Protein AF-A0A3Q4G6K7-F1 (afdb_monomer_lite)

Sequence (187 aa):
FLPLPVTALKVLNCLLLFLQIISLLLLGFSLFSHGHLHQQEEAEHEIAVIHVMYVIAAVIILLTIFGAIGVWKEIRWALIVYAVGIILSSLLMLVLNIQGLERQDVKKHYLSLLPLVNATEFLDDIQTELECCGLESYRDWKFNIPNSCLCTDKSTNPCVSVKANMPTRLKTFFNKFSFTKPNFLPK

InterPro domains:
  IPR008952 Tetraspanin, EC2 domain superfamily [G3DSA:1.10.1450.10] (103-169)
  IPR008952 Tetraspanin, EC2 domain superfamily [SSF48652] (118-174)
  IPR018499 Tetraspanin/Peripherin [PF00335] (14-157)
  IPR018499 Tetraspanin/Peripherin [PTHR19282] (18-156)

Radius of gyration: 24.27 Å; chains: 1; bounding box: 57×38×62 Å

Foldseek 3Di:
DPPDPLVVLVVVLVVLVVVLVVLVVVLVVVVVVCVVVVVPDDDVPVVVVVVVVSVLSVQLSVLSVLVSCCSVVVPPVSVVSSVVVVVVSVVVVVVVVVVVVPVPVVLVVLVVCAQCCPVPPVVLVVCQVVVEDDSVAVCSPPPNRDPSLADDPPDPFDADEDDPDDDPDDPDPPPDDDPDDYRRYYD

Organism: Neolamprologus brichardi (NCBI:txid32507)

pLDDT: mean 72.62, std 18.54, range [26.22, 96.5]

Secondary structure (DSSP, 8-state):
-----HHHHHHHHHHHHHHHHHHHHHHHHHHHHHHHHGGG---HHHHHHHHHHHHHHHHHHHHHHHHHHHHHTT-HHHHHHHHHHHHHHHHHHHHHHHHHH-HHHHHHHHHHT-S-TT-HHHHHHHHHHHT--SSS-GGGGTT---GGGB--TT-SSPP----S---S-------S-------PBP-

Structure (mmCIF, N/CA/C/O backbone):
data_AF-A0A3Q4G6K7-F1
#
_entry.id   AF-A0A3Q4G6K7-F1
#
loop_
_atom_site.group_PDB
_atom_site.id
_atom_site.type_symbol
_atom_site.label_atom_id
_atom_site.label_alt_id
_atom_site.label_comp_id
_atom_site.label_asym_id
_atom_site.label_entity_id
_atom_site.label_seq_id
_atom_site.pdbx_PDB_ins_code
_atom_site.Cartn_x
_atom_site.Cartn_y
_atom_site.Cartn_z
_atom_site.occupancy
_atom_site.B_iso_or_equiv
_atom_site.auth_seq_id
_atom_site.auth_comp_id
_atom_site.auth_asym_id
_atom_site.auth_atom_id
_atom_site.pdbx_PDB_model_num
ATOM 1 N N . PHE A 1 1 ? -15.348 -11.049 28.844 1.00 46.78 1 PHE A N 1
ATOM 2 C CA . PHE A 1 1 ? -14.897 -9.827 28.153 1.00 46.78 1 PHE A CA 1
ATOM 3 C C . PHE A 1 1 ? -14.714 -8.746 29.203 1.00 46.78 1 PHE A C 1
ATOM 5 O O . PHE A 1 1 ? -15.701 -8.224 29.702 1.00 46.78 1 PHE A O 1
ATOM 12 N N . LEU A 1 2 ? -13.472 -8.520 29.634 1.00 47.53 2 LEU A N 1
ATOM 13 C CA . LEU A 1 2 ? -13.131 -7.480 30.606 1.00 47.53 2 LEU A CA 1
ATOM 14 C C . LEU A 1 2 ? -13.447 -6.113 29.965 1.00 47.53 2 LEU A C 1
ATOM 16 O O . LEU A 1 2 ? -13.065 -5.929 28.806 1.00 47.53 2 LEU A O 1
ATOM 20 N N . PRO A 1 3 ? -14.159 -5.185 30.628 1.00 62.31 3 PRO A N 1
ATOM 21 C CA . PRO A 1 3 ? -14.389 -3.863 30.059 1.00 62.31 3 PRO A CA 1
ATOM 22 C C . PRO A 1 3 ? -13.029 -3.184 29.880 1.00 62.31 3 PRO A C 1
ATOM 24 O O . PRO A 1 3 ? -12.321 -2.931 30.854 1.00 62.31 3 PRO A O 1
ATOM 27 N N . LEU A 1 4 ? -12.631 -2.943 28.627 1.00 63.16 4 LEU A N 1
ATOM 28 C CA . LEU A 1 4 ? -11.483 -2.092 28.336 1.00 63.16 4 LEU A CA 1
ATOM 29 C C . LEU A 1 4 ? -11.744 -0.731 28.993 1.00 63.16 4 LEU A C 1
ATOM 31 O O . LEU A 1 4 ? -12.857 -0.209 28.876 1.00 63.16 4 LEU A O 1
ATOM 35 N N . PRO A 1 5 ? -10.757 -0.148 29.691 1.00 79.44 5 PRO A N 1
ATOM 36 C CA . PRO A 1 5 ? -10.943 1.159 30.289 1.00 79.44 5 PRO A CA 1
ATOM 37 C C . PRO A 1 5 ? -11.279 2.155 29.175 1.00 79.44 5 PRO A C 1
ATOM 39 O O . PRO A 1 5 ? -10.680 2.127 28.101 1.00 79.44 5 PRO A O 1
ATOM 42 N N . VAL A 1 6 ? -12.236 3.049 29.428 1.00 76.88 6 VAL A N 1
ATOM 43 C CA . VAL A 1 6 ? -12.720 4.058 28.463 1.00 76.88 6 VAL A CA 1
ATOM 44 C C . VAL A 1 6 ? -11.564 4.869 27.846 1.00 76.88 6 VAL A C 1
ATOM 46 O O . VAL A 1 6 ? -11.641 5.329 26.708 1.00 76.88 6 VAL A O 1
ATOM 49 N N . THR A 1 7 ? -10.450 5.003 28.571 1.00 79.12 7 THR A N 1
ATOM 50 C CA . THR A 1 7 ? -9.194 5.592 28.092 1.00 79.12 7 THR A CA 1
ATOM 51 C C . THR A 1 7 ? -8.563 4.814 26.934 1.00 79.12 7 THR A C 1
ATOM 53 O O . THR A 1 7 ? -8.165 5.429 25.949 1.00 79.12 7 THR A O 1
ATOM 56 N N . ALA A 1 8 ? -8.526 3.481 26.990 1.00 84.00 8 ALA A N 1
ATOM 57 C CA . ALA A 1 8 ? -7.994 2.639 25.918 1.00 84.00 8 ALA A CA 1
ATOM 58 C C . ALA A 1 8 ? -8.845 2.728 24.642 1.00 84.00 8 ALA A C 1
ATOM 60 O O . ALA A 1 8 ? -8.296 2.782 23.544 1.00 84.00 8 ALA A O 1
ATOM 61 N N . LEU A 1 9 ? -10.174 2.822 24.778 1.00 83.81 9 LEU A N 1
ATOM 62 C CA . LEU A 1 9 ? -11.084 2.981 23.639 1.00 83.81 9 LEU A CA 1
ATOM 63 C C . LEU A 1 9 ? -10.856 4.318 22.910 1.00 83.81 9 LEU A C 1
ATOM 65 O O . LEU A 1 9 ? -10.808 4.363 21.681 1.00 83.81 9 LEU A O 1
ATOM 69 N N . LYS A 1 10 ? -10.641 5.403 23.668 1.00 83.94 10 LYS A N 1
ATOM 70 C CA . LYS A 1 10 ? -10.311 6.728 23.114 1.00 83.94 10 LYS A CA 1
ATOM 71 C C . LYS A 1 10 ? -8.964 6.739 22.393 1.00 83.94 10 LYS A C 1
ATOM 73 O O . LYS A 1 10 ? -8.869 7.303 21.306 1.00 83.94 10 LYS A O 1
ATOM 78 N N . VAL A 1 11 ? -7.944 6.106 22.977 1.00 89.50 11 VAL A N 1
ATOM 79 C CA . VAL A 1 11 ? -6.618 5.978 22.351 1.00 89.50 11 VAL A CA 1
ATOM 80 C C . VAL A 1 11 ? -6.718 5.181 21.051 1.00 89.50 11 VAL A C 1
ATOM 82 O O . VAL A 1 11 ? -6.208 5.628 20.028 1.00 89.50 11 VAL A O 1
ATOM 85 N N . LEU A 1 12 ? -7.440 4.056 21.059 1.00 88.50 12 LEU A N 1
ATOM 86 C CA . LEU A 1 12 ? -7.651 3.234 19.869 1.00 88.50 12 LEU A CA 1
ATOM 87 C C . LEU A 1 12 ? -8.347 4.016 18.747 1.00 88.50 12 LEU A C 1
ATOM 89 O O . LEU A 1 12 ? -7.885 3.988 17.611 1.00 88.50 12 LEU A O 1
ATOM 93 N N . ASN A 1 13 ? -9.417 4.755 19.057 1.00 90.12 13 ASN A N 1
ATOM 94 C CA . ASN A 1 13 ? -10.106 5.572 18.056 1.00 90.12 13 ASN A CA 1
ATOM 95 C C . ASN A 1 13 ? -9.195 6.665 17.475 1.00 90.12 13 ASN A C 1
ATOM 97 O O . ASN A 1 13 ? -9.192 6.890 16.270 1.00 90.12 13 ASN A O 1
ATOM 101 N N . CYS A 1 14 ? -8.395 7.320 18.322 1.00 91.50 14 CYS A N 1
ATOM 102 C CA . CYS A 1 14 ? -7.437 8.337 17.885 1.00 91.50 14 CYS A CA 1
ATOM 103 C C . CYS A 1 14 ? -6.409 7.755 16.900 1.00 91.50 14 CYS A C 1
ATOM 105 O O . CYS A 1 14 ? -6.162 8.339 15.845 1.00 91.50 14 CYS A O 1
ATOM 107 N N . LEU A 1 15 ? -5.880 6.563 17.198 1.00 91.38 15 LEU A N 1
ATOM 108 C CA . LEU A 1 15 ? -4.965 5.850 16.305 1.00 91.38 15 LEU A CA 1
ATOM 109 C C . LEU A 1 15 ? -5.634 5.478 14.974 1.00 91.38 15 LEU A C 1
ATOM 111 O O . LEU A 1 15 ? -5.040 5.696 13.922 1.00 91.38 15 LEU A O 1
ATOM 115 N N . LEU A 1 16 ? -6.871 4.973 14.997 1.00 91.31 16 LEU A N 1
ATOM 116 C CA . LEU A 1 16 ? -7.610 4.624 13.777 1.00 91.31 16 LEU A CA 1
ATOM 117 C C . LEU A 1 16 ? -7.861 5.846 12.884 1.00 91.31 16 LEU A C 1
ATOM 119 O O . LEU A 1 16 ? -7.679 5.764 11.672 1.00 91.31 16 LEU A O 1
ATOM 123 N N . LEU A 1 17 ? -8.222 6.990 13.471 1.00 93.12 17 LEU A N 1
ATOM 124 C CA . LEU A 1 17 ? -8.412 8.240 12.729 1.00 93.12 17 LEU A CA 1
ATOM 125 C C . LEU A 1 17 ? -7.100 8.754 12.126 1.00 93.12 17 LEU A C 1
ATOM 127 O O . LEU A 1 17 ? -7.081 9.186 10.976 1.00 93.12 17 LEU A O 1
ATOM 131 N N . PHE A 1 18 ? -5.996 8.675 12.869 1.00 93.88 18 PHE A N 1
ATOM 132 C CA . PHE A 1 18 ? -4.685 9.072 12.362 1.00 93.88 18 PHE A CA 1
ATOM 133 C C . PHE A 1 18 ? -4.237 8.198 11.181 1.00 93.88 18 PHE A C 1
ATOM 135 O O . PHE A 1 18 ? -3.842 8.718 10.136 1.00 93.88 18 PHE A O 1
ATOM 142 N N . LEU A 1 19 ? -4.377 6.874 11.305 1.00 92.38 19 LEU A N 1
ATOM 143 C CA . LEU A 1 19 ? -4.075 5.925 10.227 1.00 92.38 19 LEU A CA 1
ATOM 144 C C . LEU A 1 19 ? -4.957 6.153 8.992 1.00 92.38 19 LEU A C 1
ATOM 146 O O . LEU A 1 19 ? -4.478 6.033 7.863 1.00 92.38 19 LEU A O 1
ATOM 150 N N . GLN A 1 20 ? -6.221 6.528 9.198 1.00 93.25 20 GLN A N 1
ATOM 151 C CA . GLN A 1 20 ? -7.147 6.854 8.119 1.00 93.25 20 GLN A CA 1
ATOM 152 C C . GLN A 1 20 ? -6.705 8.088 7.328 1.00 93.25 20 GLN A C 1
ATOM 154 O O . GLN A 1 20 ? -6.718 8.069 6.098 1.00 93.25 20 GLN A O 1
ATOM 159 N N . ILE A 1 21 ? -6.301 9.153 8.026 1.00 94.88 21 ILE A N 1
ATOM 160 C CA . ILE A 1 21 ? -5.818 10.385 7.391 1.00 94.88 21 ILE A CA 1
ATOM 161 C C . ILE A 1 21 ? -4.566 10.086 6.564 1.00 94.88 21 ILE A C 1
ATOM 163 O O . ILE A 1 21 ? -4.492 10.489 5.406 1.00 94.88 21 ILE A O 1
ATOM 167 N N . ILE A 1 22 ? -3.619 9.324 7.122 1.00 94.94 22 ILE A N 1
ATOM 168 C CA . ILE A 1 22 ? -2.410 8.914 6.397 1.00 94.94 22 ILE A CA 1
ATOM 169 C C . ILE A 1 22 ? -2.769 8.095 5.153 1.00 94.94 22 ILE A C 1
ATOM 171 O O . ILE A 1 22 ? -2.260 8.391 4.076 1.00 94.94 22 ILE A O 1
ATOM 175 N N . SER A 1 23 ? -3.667 7.110 5.263 1.00 93.31 23 SER A N 1
ATOM 176 C CA . SER A 1 23 ? -4.081 6.300 4.106 1.00 93.31 23 SER A CA 1
ATOM 177 C C . SER A 1 23 ? -4.717 7.135 2.996 1.00 93.31 23 SER A C 1
ATOM 179 O O . SER A 1 23 ? -4.404 6.926 1.827 1.00 93.31 23 SER A O 1
ATOM 181 N N . LEU A 1 24 ? -5.570 8.106 3.337 1.00 95.12 24 LEU A N 1
ATOM 182 C CA . LEU A 1 24 ? -6.183 9.001 2.351 1.00 95.12 24 LEU A CA 1
ATOM 183 C C . LEU A 1 24 ? -5.147 9.896 1.662 1.00 95.12 24 LEU A C 1
ATOM 185 O O . LEU A 1 24 ? -5.212 10.072 0.446 1.00 95.12 24 LEU A O 1
ATOM 189 N N . LEU A 1 25 ? -4.177 10.423 2.415 1.00 95.75 25 LEU A N 1
ATOM 190 C CA . LEU A 1 25 ? -3.083 11.217 1.851 1.00 95.75 25 LEU A CA 1
ATOM 191 C C . LEU A 1 25 ? -2.205 10.383 0.912 1.00 95.75 25 LEU A C 1
ATOM 193 O O . LEU A 1 25 ? -1.887 10.841 -0.182 1.00 95.75 25 LEU A O 1
ATOM 197 N N . LEU A 1 26 ? -1.855 9.154 1.303 1.00 94.00 26 LEU A N 1
ATOM 198 C CA . LEU A 1 26 ? -1.057 8.246 0.475 1.00 94.00 26 LEU A CA 1
ATOM 199 C C . LEU A 1 26 ? -1.799 7.819 -0.795 1.00 94.00 26 LEU A C 1
ATOM 201 O O . LEU A 1 26 ? -1.200 7.802 -1.870 1.00 94.00 26 LEU A O 1
ATOM 205 N N . LEU A 1 27 ? -3.097 7.514 -0.699 1.00 93.94 27 LEU A N 1
ATOM 206 C CA . LEU A 1 27 ? -3.919 7.194 -1.867 1.00 93.94 27 LEU A CA 1
ATOM 207 C C . LEU A 1 27 ? -4.019 8.397 -2.814 1.00 93.94 27 LEU A C 1
ATOM 209 O O . LEU A 1 27 ? -3.840 8.238 -4.018 1.00 93.94 27 LEU A O 1
ATOM 213 N N . GLY A 1 28 ? -4.240 9.600 -2.276 1.00 92.88 28 GLY A N 1
ATOM 214 C CA . GLY A 1 28 ? -4.279 10.835 -3.059 1.00 92.88 28 GLY A CA 1
ATOM 215 C C . GLY A 1 28 ? -2.952 11.128 -3.761 1.00 92.88 28 GLY A C 1
ATOM 216 O O . GLY A 1 28 ? -2.947 11.410 -4.957 1.00 92.88 28 GLY A O 1
ATOM 217 N N . PHE A 1 29 ? -1.828 10.990 -3.052 1.00 92.38 29 PHE A N 1
ATOM 218 C CA . PHE A 1 29 ? -0.495 11.129 -3.642 1.00 92.38 29 PHE A CA 1
ATOM 219 C C . PHE A 1 29 ? -0.255 10.100 -4.752 1.00 92.38 29 PHE A C 1
ATOM 221 O O . PHE A 1 29 ? 0.234 10.464 -5.814 1.00 92.38 29 PHE A O 1
ATOM 228 N N . SER A 1 30 ? -0.658 8.844 -4.536 1.00 89.81 30 SER A N 1
ATOM 229 C CA . SER A 1 30 ? -0.502 7.762 -5.519 1.00 89.81 30 SER A CA 1
ATOM 230 C C . SER A 1 30 ? -1.350 7.972 -6.776 1.00 89.81 30 SER A C 1
ATOM 232 O O . SER A 1 30 ? -0.912 7.645 -7.873 1.00 89.81 30 SER A O 1
ATOM 234 N N . LEU A 1 31 ? -2.568 8.506 -6.636 1.00 89.50 31 LEU A N 1
ATOM 235 C CA . LEU A 1 31 ? -3.424 8.853 -7.775 1.00 89.50 31 LEU A CA 1
ATOM 236 C C . LEU A 1 31 ? -2.869 10.054 -8.544 1.00 89.50 31 LEU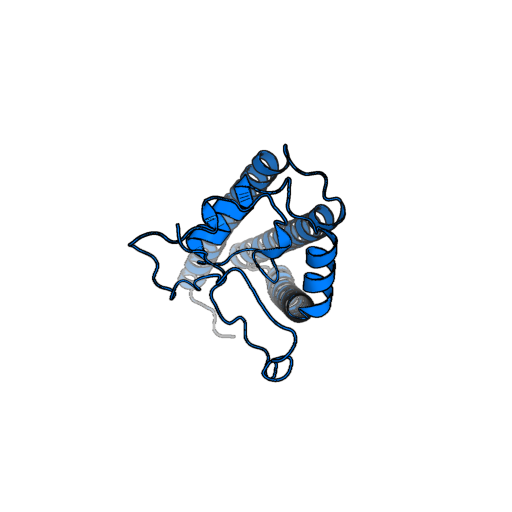 A C 1
ATOM 238 O O . LEU A 1 31 ? -2.887 10.063 -9.772 1.00 89.50 31 LEU A O 1
ATOM 242 N N . PHE A 1 32 ? -2.359 11.056 -7.824 1.00 88.75 32 PHE A N 1
ATOM 243 C CA . PHE A 1 32 ? -1.751 12.235 -8.431 1.00 88.75 32 PHE A CA 1
ATOM 244 C C . PHE A 1 32 ? -0.475 11.882 -9.202 1.00 88.75 32 PHE A C 1
ATOM 246 O O . PHE A 1 32 ? -0.320 12.296 -10.350 1.00 88.75 32 PHE A O 1
ATOM 253 N N . SER A 1 33 ? 0.417 11.088 -8.601 1.00 84.38 33 SER A N 1
ATOM 254 C CA . SER A 1 33 ? 1.651 10.649 -9.254 1.00 84.38 33 SER A CA 1
ATOM 255 C C . SER A 1 33 ? 1.359 9.789 -10.480 1.00 84.38 33 SER A C 1
ATOM 257 O O . SER A 1 33 ? 1.935 10.032 -11.538 1.00 84.38 33 SER A O 1
ATOM 259 N N . HIS A 1 34 ? 0.417 8.847 -10.377 1.00 81.62 34 HIS A N 1
ATOM 260 C CA . HIS A 1 34 ? 0.014 8.022 -11.511 1.00 81.62 34 HIS A CA 1
ATOM 261 C C . HIS A 1 34 ? -0.609 8.863 -12.634 1.00 81.62 34 HIS A C 1
ATOM 263 O O . HIS A 1 34 ? -0.227 8.701 -13.786 1.00 81.62 34 HIS A O 1
ATOM 269 N N . GLY A 1 35 ? -1.488 9.819 -12.313 1.00 80.62 35 GLY A N 1
ATOM 270 C CA . GLY A 1 35 ? -2.084 10.721 -13.305 1.00 80.62 35 GLY A CA 1
ATOM 271 C C . GLY A 1 35 ? -1.062 11.603 -14.031 1.00 80.62 35 GLY A C 1
ATOM 272 O O . GLY A 1 35 ? -1.209 11.840 -15.225 1.00 80.62 35 GLY A O 1
ATOM 273 N N . HIS A 1 36 ? -0.008 12.046 -13.341 1.00 78.19 36 HIS A N 1
ATOM 274 C CA . HIS A 1 36 ? 1.080 12.812 -13.957 1.00 78.19 36 HIS A CA 1
ATOM 275 C C . HIS A 1 36 ? 1.977 11.943 -14.858 1.00 78.19 36 HIS A C 1
ATOM 277 O O . HIS A 1 36 ? 2.461 12.416 -15.882 1.00 78.19 36 HIS A O 1
ATOM 283 N N . LEU A 1 37 ? 2.209 10.678 -14.489 1.00 69.12 37 LEU A N 1
ATOM 284 C CA . LEU A 1 37 ? 3.037 9.735 -15.255 1.00 69.12 37 LEU A CA 1
ATOM 285 C C . LEU A 1 37 ? 2.305 9.146 -16.473 1.00 69.12 37 LEU A C 1
ATOM 287 O O . LEU A 1 37 ? 2.928 8.881 -17.497 1.00 69.12 37 LEU A O 1
ATOM 291 N N . HIS A 1 38 ? 0.981 8.986 -16.398 1.00 64.88 38 HIS A N 1
ATOM 292 C CA . HIS A 1 38 ? 0.168 8.353 -17.445 1.00 64.88 38 HIS A CA 1
ATOM 293 C C . HIS A 1 38 ? 0.095 9.163 -18.755 1.00 64.88 38 HIS A C 1
ATOM 295 O O . HIS A 1 38 ? -0.400 8.676 -19.769 1.00 64.88 38 HIS A O 1
ATOM 301 N N . GLN A 1 39 ? 0.597 10.398 -18.790 1.00 58.19 39 GLN A N 1
ATOM 302 C CA . GLN A 1 39 ? 0.553 11.219 -20.002 1.00 58.19 39 GLN A CA 1
ATOM 303 C C . GLN A 1 39 ? 1.494 10.717 -21.125 1.00 58.19 39 GLN A C 1
ATOM 305 O O . GLN A 1 39 ? 1.481 11.296 -22.210 1.00 58.19 39 GLN A O 1
ATOM 310 N N . GLN A 1 40 ? 2.266 9.641 -20.896 1.00 54.97 40 GLN A N 1
ATOM 311 C CA . GLN A 1 40 ? 3.334 9.187 -21.796 1.00 54.97 40 GLN A CA 1
ATOM 312 C C . GLN A 1 40 ? 3.224 7.735 -22.326 1.00 54.97 40 GLN A C 1
ATOM 314 O O . GLN A 1 40 ? 3.949 7.409 -23.262 1.00 54.97 40 GLN A O 1
ATOM 319 N N . GLU A 1 41 ? 2.336 6.865 -21.816 1.00 53.25 41 GLU A N 1
ATOM 320 C CA . GLU A 1 41 ? 2.305 5.436 -22.211 1.00 53.25 41 GLU A CA 1
ATOM 321 C C . GLU A 1 41 ? 0.892 4.880 -22.491 1.00 53.25 41 GLU A C 1
ATOM 323 O O . GLU A 1 41 ? -0.007 4.940 -21.654 1.00 53.25 41 GLU A O 1
ATOM 328 N N . GLU A 1 42 ? 0.712 4.274 -23.672 1.00 50.44 42 GLU A N 1
ATOM 329 C CA . GLU A 1 42 ? -0.446 3.444 -24.038 1.00 50.44 42 GLU A CA 1
ATOM 330 C C . GLU A 1 42 ? -0.174 1.978 -23.644 1.00 50.44 42 GLU A C 1
ATOM 332 O O . GLU A 1 42 ? 0.325 1.187 -24.444 1.00 50.44 42 GLU A O 1
ATOM 337 N N . ALA A 1 43 ? -0.482 1.595 -22.402 1.00 54.03 43 ALA A N 1
ATOM 338 C CA . ALA A 1 43 ? -0.398 0.204 -21.942 1.00 54.03 43 ALA A CA 1
ATOM 339 C C . ALA A 1 43 ? -1.715 -0.239 -21.276 1.00 54.03 43 ALA A C 1
ATOM 341 O O . ALA A 1 43 ? -1.862 -0.213 -20.057 1.00 54.03 43 ALA A O 1
ATOM 342 N N . GLU A 1 44 ? -2.693 -0.672 -22.078 1.00 58.00 44 GLU A N 1
ATOM 343 C CA . GLU A 1 44 ? -4.070 -0.972 -21.631 1.00 58.00 44 GLU A CA 1
ATOM 344 C C . GLU A 1 44 ? -4.177 -2.044 -20.524 1.00 58.00 44 GLU A C 1
ATOM 346 O O . GLU A 1 44 ? -5.104 -2.007 -19.713 1.00 58.00 44 GLU A O 1
ATOM 351 N N . HIS A 1 45 ? -3.240 -2.998 -20.456 1.00 54.94 45 HIS A N 1
ATOM 352 C CA . HIS A 1 45 ? -3.307 -4.105 -19.492 1.00 54.94 45 HIS A CA 1
ATOM 353 C C . HIS A 1 45 ? -2.788 -3.736 -18.093 1.00 54.94 45 HIS A C 1
ATOM 355 O O . HIS A 1 45 ? -3.412 -4.090 -17.091 1.00 54.94 45 HIS A O 1
ATOM 361 N N . GLU A 1 46 ? -1.694 -2.977 -18.014 1.00 59.41 46 GLU A N 1
ATOM 362 C CA . GLU A 1 46 ? -1.108 -2.524 -16.742 1.00 59.41 46 GLU A CA 1
ATOM 363 C C . GLU A 1 46 ? -2.040 -1.537 -16.020 1.00 59.41 46 GLU A C 1
ATOM 365 O O . GLU A 1 46 ? -2.190 -1.564 -14.794 1.00 59.41 46 GLU A O 1
ATOM 370 N N . ILE A 1 47 ? -2.787 -0.743 -16.793 1.00 69.00 47 ILE A N 1
ATOM 371 C CA . ILE A 1 47 ? -3.808 0.175 -16.279 1.00 69.00 47 ILE A CA 1
ATOM 372 C C . ILE A 1 47 ? -4.893 -0.588 -15.504 1.00 69.00 47 ILE A C 1
ATOM 374 O O . ILE A 1 47 ? -5.334 -0.125 -14.449 1.00 69.00 47 ILE A O 1
ATOM 378 N N . ALA A 1 48 ? -5.304 -1.772 -15.971 1.00 74.00 48 ALA A N 1
ATOM 379 C CA . ALA A 1 48 ? -6.363 -2.550 -15.330 1.00 74.00 48 ALA A CA 1
ATOM 380 C C . ALA A 1 48 ? -5.950 -3.076 -13.944 1.00 74.00 48 ALA A C 1
ATOM 382 O O . ALA A 1 48 ? -6.733 -2.989 -12.995 1.00 74.00 48 ALA A O 1
ATOM 383 N N . VAL A 1 49 ? -4.718 -3.574 -13.799 1.00 77.44 49 VAL A N 1
ATOM 384 C CA . VAL A 1 49 ? -4.193 -4.077 -12.515 1.00 77.44 49 VAL A CA 1
ATOM 385 C C . VAL A 1 49 ? -4.114 -2.949 -11.486 1.00 77.44 49 VAL A C 1
ATOM 387 O O . VAL A 1 49 ? -4.569 -3.102 -10.348 1.00 77.44 49 VAL A O 1
ATOM 390 N N . ILE A 1 50 ? -3.606 -1.788 -11.902 1.00 81.94 50 ILE A N 1
ATOM 391 C CA . ILE A 1 50 ? -3.504 -0.599 -11.052 1.00 81.94 50 ILE A CA 1
ATOM 392 C C . ILE A 1 50 ? -4.898 -0.120 -10.615 1.00 81.94 50 ILE A C 1
ATOM 394 O O . ILE A 1 50 ? -5.116 0.154 -9.432 1.00 81.94 50 ILE A O 1
ATOM 398 N N . HIS A 1 51 ? -5.877 -0.107 -11.524 1.00 84.00 51 HIS A N 1
ATOM 399 C CA . HIS A 1 51 ? -7.264 0.233 -11.191 1.00 84.00 51 HIS A CA 1
ATOM 400 C C . HIS A 1 51 ? -7.871 -0.721 -10.155 1.00 84.00 51 HIS A C 1
ATOM 402 O O . HIS A 1 51 ? -8.495 -0.264 -9.194 1.00 84.00 51 HIS A O 1
ATOM 408 N N . VAL A 1 52 ? -7.664 -2.035 -10.300 1.00 86.06 52 VAL A N 1
ATOM 409 C CA . VAL A 1 52 ? -8.134 -3.027 -9.316 1.00 86.06 52 VAL A CA 1
ATOM 410 C C . VAL A 1 52 ? -7.515 -2.767 -7.941 1.00 86.06 52 VAL A C 1
ATOM 412 O O . VAL A 1 52 ? -8.222 -2.799 -6.931 1.00 86.06 52 VAL A O 1
ATOM 415 N N . MET A 1 53 ? -6.223 -2.436 -7.884 1.00 86.69 53 MET A N 1
ATOM 416 C CA . MET A 1 53 ? -5.541 -2.105 -6.632 1.00 86.69 53 MET A CA 1
ATOM 417 C C . MET A 1 53 ? -6.129 -0.854 -5.957 1.00 86.69 53 MET A C 1
ATOM 419 O O . MET A 1 53 ? -6.335 -0.865 -4.740 1.00 86.69 53 MET A O 1
ATOM 423 N N . TYR A 1 54 ? -6.473 0.192 -6.718 1.00 91.19 54 TYR A N 1
ATOM 424 C CA . TYR A 1 54 ? -7.140 1.379 -6.167 1.00 91.19 54 TYR A CA 1
ATOM 425 C C . TYR A 1 54 ? -8.525 1.070 -5.596 1.00 91.19 54 TYR A C 1
ATOM 427 O O . TYR A 1 54 ? -8.873 1.578 -4.527 1.00 91.19 54 TYR A O 1
ATOM 435 N N . VAL A 1 55 ? -9.302 0.205 -6.256 1.00 91.75 55 VAL A N 1
ATOM 436 C CA . VAL A 1 55 ? -10.609 -0.234 -5.743 1.00 91.75 55 VAL A CA 1
ATOM 437 C C . VAL A 1 55 ? -10.446 -0.968 -4.413 1.00 91.75 55 VAL A C 1
ATOM 439 O O . VAL A 1 55 ? -11.156 -0.665 -3.453 1.00 91.75 55 VAL A O 1
ATOM 442 N N . ILE A 1 56 ? -9.481 -1.886 -4.317 1.00 91.25 56 ILE A N 1
ATOM 443 C CA . ILE A 1 56 ? -9.196 -2.610 -3.070 1.00 91.25 56 ILE A CA 1
ATOM 444 C C . ILE A 1 56 ? -8.781 -1.633 -1.959 1.00 91.25 56 ILE A C 1
ATOM 446 O O . ILE A 1 56 ? -9.299 -1.719 -0.843 1.00 91.25 56 ILE A O 1
ATOM 450 N N . ALA A 1 57 ? -7.908 -0.667 -2.259 1.00 92.50 57 ALA A N 1
ATOM 451 C CA . ALA A 1 57 ? -7.488 0.352 -1.298 1.00 92.50 57 ALA A CA 1
ATOM 452 C C . ALA A 1 57 ? -8.677 1.188 -0.785 1.00 92.50 57 ALA A C 1
ATOM 454 O O . ALA A 1 57 ? -8.810 1.401 0.422 1.00 92.50 57 ALA A O 1
ATOM 455 N N . ALA A 1 58 ? -9.585 1.597 -1.677 1.00 93.81 58 ALA A N 1
ATOM 456 C CA . ALA A 1 58 ? -10.801 2.318 -1.309 1.00 93.81 58 ALA A CA 1
ATOM 457 C C . ALA A 1 58 ? -11.725 1.480 -0.405 1.00 93.81 58 ALA A C 1
ATOM 459 O O . ALA A 1 58 ? -12.256 1.992 0.581 1.00 93.81 58 ALA A O 1
ATOM 460 N N . VAL A 1 59 ? -11.879 0.180 -0.681 1.00 94.25 59 VAL A N 1
ATOM 461 C CA . VAL A 1 59 ? -12.669 -0.735 0.163 1.00 94.25 59 VAL A CA 1
ATOM 462 C C . VAL A 1 59 ? -12.069 -0.862 1.566 1.00 94.25 59 VAL A C 1
ATOM 464 O O . VAL A 1 59 ? -12.805 -0.795 2.551 1.00 94.25 59 VAL A O 1
ATOM 467 N N . ILE A 1 60 ? -10.744 -0.982 1.684 1.00 93.62 60 ILE A N 1
ATOM 468 C CA . ILE A 1 60 ? -10.060 -1.053 2.986 1.00 93.62 60 ILE A CA 1
ATOM 469 C C . ILE A 1 60 ? -10.283 0.238 3.789 1.00 93.62 60 ILE A C 1
ATOM 471 O O . ILE A 1 60 ? -10.610 0.166 4.972 1.00 93.62 60 ILE A O 1
ATOM 475 N N . ILE A 1 61 ? -10.201 1.402 3.138 1.00 93.81 61 ILE A N 1
ATOM 476 C CA . ILE A 1 61 ? -10.499 2.723 3.721 1.00 93.81 61 ILE A CA 1
ATOM 477 C C . ILE A 1 61 ? -11.954 2.816 4.214 1.00 93.81 61 ILE A C 1
ATOM 479 O O . ILE A 1 61 ? -12.223 3.453 5.232 1.00 93.81 61 ILE A O 1
ATOM 483 N N . LEU A 1 62 ? -12.916 2.199 3.523 1.00 94.44 62 LEU A N 1
ATOM 484 C CA . LEU A 1 62 ? -14.304 2.146 3.996 1.00 94.44 62 LEU A CA 1
ATOM 485 C C . LEU A 1 62 ? -14.448 1.240 5.225 1.00 94.44 62 LEU A C 1
ATOM 487 O O . LEU A 1 62 ? -15.139 1.595 6.182 1.00 94.44 62 LEU A O 1
ATOM 491 N N . LEU A 1 63 ?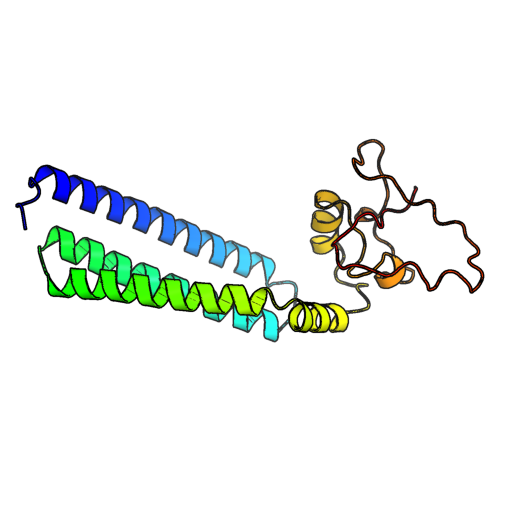 -13.771 0.090 5.236 1.00 94.69 63 LEU A N 1
ATOM 492 C CA . LEU A 1 63 ? -13.773 -0.824 6.379 1.00 94.69 63 LEU A CA 1
ATOM 493 C C . LEU A 1 63 ? -13.183 -0.164 7.630 1.00 94.69 63 LEU A C 1
ATOM 495 O O . LEU A 1 63 ? -13.767 -0.276 8.709 1.00 94.69 63 LEU A O 1
ATOM 499 N N . THR A 1 64 ? -12.080 0.573 7.511 1.00 92.56 64 THR A N 1
ATOM 500 C CA . THR A 1 64 ? -11.472 1.300 8.639 1.00 92.56 64 THR A CA 1
ATOM 501 C C . THR A 1 64 ? -12.382 2.404 9.184 1.00 92.56 64 THR A C 1
ATOM 503 O O . THR A 1 64 ? -12.417 2.601 10.401 1.00 92.56 64 THR A O 1
ATOM 506 N N . ILE A 1 65 ? -13.198 3.057 8.342 1.00 92.38 65 ILE A N 1
ATOM 507 C CA . ILE A 1 65 ? -14.255 3.982 8.796 1.00 92.38 65 ILE A CA 1
ATOM 508 C C . ILE A 1 65 ? -15.296 3.241 9.645 1.00 92.38 65 ILE A C 1
ATOM 510 O O . ILE A 1 65 ? -15.649 3.718 10.727 1.00 92.38 65 ILE A O 1
ATOM 514 N N . PHE A 1 66 ? -15.754 2.058 9.217 1.00 92.81 66 PHE A N 1
ATOM 515 C CA . PHE A 1 66 ? -16.637 1.223 10.043 1.00 92.81 66 PHE A CA 1
ATOM 516 C C . PHE A 1 66 ? -15.978 0.819 11.367 1.00 92.81 66 PHE A C 1
ATOM 518 O O . PHE A 1 66 ? -16.654 0.809 12.396 1.00 92.81 66 PHE A O 1
ATOM 525 N N . GLY A 1 67 ? -14.666 0.566 11.369 1.00 92.62 67 GLY A N 1
ATOM 526 C CA . GLY A 1 67 ? -13.879 0.339 12.582 1.00 92.62 67 GLY A CA 1
ATOM 527 C C . GLY A 1 67 ? -13.919 1.534 13.539 1.00 92.62 67 GLY A C 1
ATOM 528 O O . GLY A 1 67 ? -14.291 1.375 14.702 1.00 92.62 67 GLY A O 1
ATOM 529 N N . ALA A 1 68 ? -13.625 2.742 13.049 1.00 92.69 68 ALA A N 1
ATOM 530 C CA . ALA A 1 68 ? -13.657 3.969 13.851 1.00 92.69 68 ALA A CA 1
ATOM 531 C C . ALA A 1 68 ? -15.065 4.275 14.397 1.00 92.69 68 ALA A C 1
ATOM 533 O O . ALA A 1 68 ? -15.230 4.568 15.582 1.00 92.69 68 ALA A O 1
ATOM 534 N N . ILE A 1 69 ? -16.108 4.133 13.569 1.00 91.94 69 ILE A N 1
ATOM 535 C CA . ILE A 1 69 ? -17.507 4.301 14.001 1.00 91.94 69 ILE A CA 1
ATOM 536 C C . ILE A 1 69 ? -17.891 3.234 15.032 1.00 91.94 69 ILE A C 1
ATOM 538 O O . ILE A 1 69 ? -18.561 3.549 16.015 1.00 91.94 69 ILE A O 1
ATOM 542 N N . GLY A 1 70 ? -17.465 1.985 14.829 1.00 91.44 70 GLY A N 1
ATOM 543 C CA . GLY A 1 70 ? -17.716 0.872 15.741 1.00 91.44 70 GLY A CA 1
ATOM 544 C C . GLY A 1 70 ? -17.110 1.100 17.124 1.00 91.44 70 GLY A C 1
ATOM 545 O O . GLY A 1 70 ? -17.763 0.815 18.125 1.00 91.44 70 GLY A O 1
ATOM 546 N N . VAL A 1 71 ? -15.907 1.681 17.182 1.00 90.56 71 VAL A N 1
ATOM 547 C CA . VAL A 1 71 ? -15.245 2.088 18.430 1.00 90.56 71 VAL A CA 1
ATOM 548 C C . VAL A 1 71 ? -15.948 3.296 19.054 1.00 90.56 71 VAL A C 1
ATOM 550 O O . VAL A 1 71 ? -16.249 3.273 20.243 1.00 90.56 71 VAL A O 1
ATOM 553 N N . TRP A 1 72 ? -16.246 4.339 18.273 1.00 88.25 72 TRP A N 1
ATOM 554 C CA . TRP A 1 72 ? -16.813 5.587 18.797 1.00 88.25 72 TRP A CA 1
ATOM 555 C C . TRP A 1 72 ? -18.250 5.435 19.311 1.00 88.25 72 TRP A C 1
ATOM 557 O O . TRP A 1 72 ? -18.593 5.994 20.350 1.00 88.25 72 TRP A O 1
ATOM 567 N N . LYS A 1 73 ? -19.088 4.679 18.595 1.00 88.56 73 LYS A N 1
ATOM 568 C CA . LYS A 1 73 ? -20.494 4.442 18.957 1.00 88.56 73 LYS A CA 1
ATOM 569 C C . LYS A 1 73 ? -20.715 3.128 19.717 1.00 88.56 73 LYS A C 1
ATOM 571 O O . LYS A 1 73 ? -21.863 2.764 19.950 1.00 88.56 73 LYS A O 1
ATOM 576 N N . GLU A 1 74 ? -19.644 2.402 20.046 1.00 87.50 74 GLU A N 1
ATOM 577 C CA . GLU A 1 74 ? -19.681 1.073 20.685 1.00 87.50 74 GLU A CA 1
ATOM 578 C C . GLU A 1 74 ? -20.587 0.061 19.945 1.00 87.50 74 GLU A C 1
ATOM 580 O O . GLU A 1 74 ? -21.217 -0.828 20.528 1.00 87.50 74 GLU A O 1
ATOM 585 N N . ILE A 1 75 ? -20.650 0.180 18.614 1.00 90.12 75 ILE A N 1
ATOM 586 C CA . ILE A 1 75 ? -21.506 -0.639 17.758 1.00 90.12 75 ILE A CA 1
ATOM 587 C C . ILE A 1 75 ? -20.789 -1.949 17.426 1.00 90.12 75 ILE A C 1
ATOM 589 O O . ILE A 1 75 ? -19.920 -2.016 16.555 1.00 90.12 75 ILE A O 1
ATOM 593 N N . ARG A 1 76 ? -21.216 -3.032 18.083 1.00 88.75 76 ARG A N 1
ATOM 594 C CA . ARG A 1 76 ? -20.614 -4.368 17.928 1.00 88.75 76 ARG A CA 1
ATOM 595 C C . ARG A 1 76 ? -20.659 -4.897 16.496 1.00 88.75 76 ARG A C 1
ATOM 597 O O . ARG A 1 76 ? -19.672 -5.459 16.038 1.00 88.75 76 ARG A O 1
ATOM 604 N N . TRP A 1 77 ? -21.771 -4.717 15.780 1.00 93.00 77 TRP A N 1
ATOM 605 C CA . TRP A 1 77 ? -21.890 -5.237 14.412 1.00 93.00 77 TRP A CA 1
ATOM 606 C C . TRP A 1 77 ? -20.915 -4.545 13.448 1.00 93.00 77 TRP A C 1
ATOM 608 O O . TRP A 1 77 ? -20.328 -5.211 12.604 1.00 93.00 77 TRP A O 1
ATOM 618 N N . ALA A 1 78 ? -20.666 -3.244 13.627 1.00 91.81 78 ALA A N 1
ATOM 619 C CA . ALA A 1 78 ? -19.703 -2.493 12.825 1.00 91.81 78 ALA A CA 1
ATOM 620 C C . ALA A 1 78 ? -18.261 -2.965 13.083 1.00 91.81 78 ALA A C 1
ATOM 622 O O . ALA A 1 78 ? -17.491 -3.131 12.140 1.00 91.81 78 ALA A O 1
ATOM 623 N N . LEU A 1 79 ? -17.919 -3.273 14.341 1.00 90.00 79 LEU A N 1
ATOM 624 C CA . LEU A 1 79 ? -16.626 -3.873 14.694 1.00 90.00 79 LEU A CA 1
ATOM 625 C C . LEU A 1 79 ? -16.443 -5.273 14.091 1.00 90.00 79 LEU A C 1
ATOM 627 O O . LEU A 1 79 ? -15.346 -5.606 13.650 1.00 90.00 79 LEU A O 1
ATOM 631 N N . ILE A 1 80 ? -17.507 -6.082 14.043 1.00 92.94 80 ILE A N 1
ATOM 632 C CA . ILE A 1 80 ? -17.476 -7.408 13.406 1.00 92.94 80 ILE A CA 1
ATOM 633 C C . ILE A 1 80 ? -17.258 -7.268 11.896 1.00 92.94 80 ILE A C 1
ATOM 635 O O . ILE A 1 80 ? -16.396 -7.951 11.350 1.00 92.94 80 ILE A O 1
ATOM 639 N N . VAL A 1 81 ? -17.986 -6.363 11.231 1.00 94.81 81 VAL A N 1
ATOM 640 C CA . VAL A 1 81 ? -17.811 -6.084 9.794 1.00 94.81 81 VAL A CA 1
ATOM 641 C C . VAL A 1 81 ? -16.387 -5.619 9.498 1.00 94.81 81 VAL A C 1
ATOM 643 O O . VAL A 1 81 ? -15.771 -6.127 8.565 1.00 94.81 81 VAL A O 1
ATOM 646 N N . TYR A 1 82 ? -15.837 -4.719 10.317 1.00 93.94 82 TYR A N 1
ATOM 647 C CA . TYR A 1 82 ? -14.443 -4.292 10.206 1.00 93.94 82 TYR A CA 1
ATOM 648 C C . TYR A 1 82 ? -13.471 -5.472 10.337 1.00 93.94 82 TYR A C 1
ATOM 650 O O . TYR A 1 82 ? -12.643 -5.686 9.455 1.00 93.94 82 TYR A O 1
ATOM 658 N N . ALA A 1 83 ? -13.593 -6.272 11.400 1.00 94.25 83 ALA A N 1
ATOM 659 C CA . ALA A 1 83 ? -12.678 -7.380 11.658 1.00 94.25 83 ALA A CA 1
ATOM 660 C C . ALA A 1 83 ? -12.724 -8.441 10.547 1.00 94.25 83 ALA A C 1
ATOM 662 O O . ALA A 1 83 ? -11.686 -8.824 10.009 1.00 94.25 83 ALA A O 1
ATOM 663 N N . VAL A 1 84 ? -13.925 -8.888 10.168 1.00 96.50 84 VAL A N 1
ATOM 664 C CA . VAL A 1 84 ? -14.110 -9.887 9.106 1.00 96.50 84 VAL A CA 1
ATOM 665 C C . VAL A 1 84 ? -13.651 -9.332 7.758 1.00 96.50 84 VAL A C 1
ATOM 667 O O . VAL A 1 84 ? -12.937 -10.016 7.029 1.00 96.50 84 VAL A O 1
ATOM 670 N N . GLY A 1 85 ? -14.006 -8.085 7.442 1.00 94.94 85 GLY A N 1
ATOM 671 C CA . GLY A 1 85 ? -13.633 -7.439 6.187 1.00 94.94 85 GLY A CA 1
ATOM 672 C C . GLY A 1 85 ? -12.121 -7.301 6.016 1.00 94.94 85 GLY A C 1
ATOM 673 O O . GLY A 1 85 ? -11.607 -7.609 4.941 1.00 94.94 85 GLY A O 1
ATOM 674 N N . ILE A 1 86 ? -11.396 -6.900 7.067 1.00 93.75 86 ILE A N 1
ATOM 675 C CA . ILE A 1 86 ? -9.929 -6.806 7.022 1.00 93.75 86 ILE A CA 1
ATOM 676 C C . ILE A 1 86 ? -9.301 -8.187 6.838 1.00 93.75 86 ILE A C 1
ATOM 678 O O . ILE A 1 86 ? -8.443 -8.332 5.975 1.00 93.75 86 ILE A O 1
ATOM 682 N N . ILE A 1 87 ? -9.763 -9.215 7.560 1.00 96.00 87 ILE A N 1
ATOM 683 C CA . ILE A 1 87 ? -9.244 -10.585 7.402 1.00 96.00 87 ILE A CA 1
ATOM 684 C C . ILE A 1 87 ? -9.437 -11.079 5.963 1.00 96.00 87 ILE A C 1
ATOM 686 O O . ILE A 1 87 ? -8.490 -11.566 5.348 1.00 96.00 87 ILE A O 1
ATOM 690 N N . LEU A 1 88 ? -10.641 -10.921 5.404 1.00 95.38 88 LEU A N 1
ATOM 691 C CA . LEU A 1 88 ? -10.933 -11.325 4.027 1.00 95.38 88 LEU A CA 1
ATOM 692 C C . LEU A 1 88 ? -10.088 -10.546 3.011 1.00 95.38 88 LEU A C 1
ATOM 694 O O . LEU A 1 88 ? -9.534 -11.144 2.092 1.00 95.38 88 LEU A O 1
ATOM 698 N N . SER A 1 89 ? -9.938 -9.234 3.205 1.00 92.75 89 SER A N 1
ATOM 699 C CA . SER A 1 89 ? -9.118 -8.386 2.331 1.00 92.75 89 SER A CA 1
ATOM 700 C C . SER A 1 89 ? -7.640 -8.775 2.391 1.00 92.75 89 SER A C 1
ATOM 702 O O . SER A 1 89 ? -6.982 -8.857 1.357 1.00 92.75 89 SER A O 1
ATOM 704 N N . SER A 1 90 ? -7.114 -9.081 3.581 1.00 92.25 90 SER A N 1
ATOM 705 C CA . SER A 1 90 ? -5.739 -9.556 3.751 1.00 92.25 90 SER A CA 1
ATOM 706 C C . SER A 1 90 ? -5.506 -10.909 3.079 1.00 92.25 90 SER A C 1
ATOM 708 O O . SER A 1 90 ? -4.473 -11.092 2.441 1.00 92.25 90 SER A O 1
ATOM 710 N N . LEU A 1 91 ? -6.462 -11.839 3.172 1.00 93.88 91 LEU A N 1
ATOM 711 C CA . LEU A 1 91 ? -6.381 -13.129 2.480 1.00 93.88 91 LEU A CA 1
ATOM 712 C C . LEU A 1 91 ? -6.402 -12.958 0.958 1.00 93.88 91 LEU A C 1
ATOM 714 O O . LEU A 1 91 ? -5.592 -13.571 0.268 1.00 93.88 91 LEU A O 1
ATOM 718 N N . LEU A 1 92 ? -7.279 -12.093 0.439 1.00 91.38 92 LEU A N 1
ATOM 719 C CA . LEU A 1 92 ? -7.331 -11.783 -0.990 1.00 91.38 92 LEU A CA 1
ATOM 720 C C . LEU A 1 92 ? -6.004 -11.188 -1.474 1.00 91.38 92 LEU A C 1
ATOM 722 O O . LEU A 1 92 ? -5.432 -11.672 -2.447 1.00 91.38 92 LEU A O 1
ATOM 726 N N . MET A 1 93 ? -5.481 -10.187 -0.762 1.00 88.88 93 MET A N 1
ATOM 727 C CA . MET A 1 93 ? -4.194 -9.572 -1.088 1.00 88.88 93 MET A CA 1
ATOM 728 C C . MET A 1 93 ? -3.055 -10.589 -1.052 1.00 88.88 93 MET A C 1
ATOM 730 O O . MET A 1 93 ? -2.200 -10.568 -1.932 1.00 88.88 93 MET A O 1
ATOM 734 N N . LEU A 1 94 ? -3.044 -11.502 -0.080 1.00 89.75 94 LEU A N 1
ATOM 735 C CA . LEU A 1 94 ? -2.037 -12.556 -0.005 1.00 89.75 94 LEU A CA 1
ATOM 736 C C . LEU A 1 94 ? -2.074 -13.459 -1.246 1.00 89.75 94 LEU A C 1
ATOM 738 O O . LEU A 1 94 ? -1.027 -13.726 -1.831 1.00 89.75 94 LEU A O 1
ATOM 742 N N . VAL A 1 95 ? -3.263 -13.884 -1.682 1.00 89.00 95 VAL A N 1
ATOM 743 C CA . VAL A 1 95 ? -3.425 -14.704 -2.894 1.00 89.00 95 VAL A CA 1
ATOM 744 C C . VAL A 1 95 ? -2.951 -13.951 -4.137 1.00 89.00 95 VAL A C 1
ATOM 746 O O . VAL A 1 95 ? -2.186 -14.511 -4.919 1.00 89.00 95 VAL A O 1
ATOM 749 N N . LEU A 1 96 ? -3.338 -12.681 -4.292 1.00 84.94 96 LEU A N 1
ATOM 750 C CA . LEU A 1 96 ? -2.906 -11.844 -5.418 1.00 84.94 96 LEU A CA 1
ATOM 751 C C . LEU A 1 96 ? -1.384 -11.658 -5.444 1.00 84.94 96 LEU A C 1
ATOM 753 O O . LEU A 1 96 ? -0.776 -11.751 -6.504 1.00 84.94 96 LEU A O 1
ATOM 757 N N . ASN A 1 97 ? -0.751 -11.454 -4.286 1.00 83.38 97 ASN A N 1
ATOM 758 C CA . ASN A 1 97 ? 0.706 -11.335 -4.197 1.00 83.38 97 ASN A CA 1
ATOM 759 C C . ASN A 1 97 ? 1.415 -12.646 -4.565 1.00 83.38 97 ASN A C 1
ATOM 761 O O . ASN A 1 97 ? 2.444 -12.618 -5.235 1.00 83.38 97 ASN A O 1
ATOM 765 N N . ILE A 1 98 ? 0.871 -13.796 -4.155 1.00 84.31 98 ILE A N 1
ATOM 766 C CA . ILE A 1 98 ? 1.425 -15.107 -4.521 1.00 84.31 98 ILE A CA 1
ATOM 767 C C . ILE A 1 98 ? 1.292 -15.347 -6.030 1.00 84.31 98 ILE A C 1
ATOM 769 O O . ILE A 1 98 ? 2.254 -15.787 -6.653 1.00 84.31 98 ILE A O 1
ATOM 773 N N . GLN A 1 99 ? 0.141 -15.019 -6.624 1.00 77.25 99 GLN A N 1
ATOM 774 C CA . GLN A 1 99 ? -0.064 -15.114 -8.075 1.00 77.25 99 GLN A CA 1
ATOM 775 C C . GLN A 1 99 ? 0.853 -14.153 -8.840 1.00 77.25 99 GLN A C 1
ATOM 777 O O . GLN A 1 99 ? 1.476 -14.551 -9.817 1.00 77.25 99 GLN A O 1
ATOM 782 N N . GLY A 1 100 ? 1.026 -12.920 -8.357 1.00 67.62 100 GLY A N 1
ATOM 783 C CA . GLY A 1 100 ? 1.983 -11.970 -8.930 1.00 67.62 100 GLY A CA 1
ATOM 784 C C . GLY A 1 100 ? 3.440 -12.438 -8.829 1.00 67.62 100 GLY A C 1
ATOM 785 O O . GLY A 1 100 ? 4.274 -12.069 -9.655 1.00 67.62 100 GLY A O 1
ATOM 786 N N . LEU A 1 101 ? 3.761 -13.291 -7.849 1.00 64.94 101 LEU A N 1
ATOM 787 C CA . LEU A 1 101 ? 5.088 -13.887 -7.704 1.00 64.94 101 LEU A CA 1
ATOM 788 C C . LEU A 1 101 ? 5.343 -15.034 -8.695 1.00 64.94 101 LEU A C 1
ATOM 790 O O . LEU A 1 101 ? 6.511 -15.392 -8.892 1.00 64.94 101 LEU A O 1
ATOM 794 N N . GLU A 1 102 ? 4.318 -15.589 -9.359 1.00 60.47 102 GLU A N 1
ATOM 795 C CA . GLU A 1 102 ? 4.516 -16.471 -10.513 1.00 60.47 102 GLU A CA 1
ATOM 796 C C . GLU A 1 102 ? 5.107 -15.665 -11.675 1.00 60.47 102 GLU A C 1
ATOM 798 O O . GLU A 1 102 ? 4.454 -15.225 -12.618 1.00 60.47 102 GLU A O 1
ATOM 803 N N . ARG A 1 103 ? 6.432 -15.505 -11.606 1.00 55.75 103 ARG A N 1
ATOM 804 C CA . ARG A 1 103 ? 7.265 -14.738 -12.532 1.00 55.75 103 ARG A CA 1
ATOM 805 C C . ARG A 1 103 ? 7.081 -15.132 -13.990 1.00 55.75 103 ARG A C 1
ATOM 807 O O . ARG A 1 103 ? 7.548 -14.394 -14.842 1.00 55.75 103 ARG A O 1
ATOM 814 N N . GLN A 1 104 ? 6.487 -16.283 -14.304 1.00 54.91 104 GLN A N 1
ATOM 815 C CA . GLN A 1 104 ? 6.357 -16.727 -15.688 1.00 54.91 104 GLN A CA 1
ATOM 816 C C . GLN A 1 104 ? 5.446 -15.819 -16.510 1.00 54.91 104 GLN A C 1
ATOM 818 O O . GLN A 1 104 ? 5.815 -15.502 -17.638 1.00 54.91 104 GLN A O 1
ATOM 823 N N . ASP A 1 105 ? 4.313 -15.376 -15.972 1.00 57.72 105 ASP A N 1
ATOM 824 C CA . ASP A 1 105 ? 3.367 -14.577 -16.757 1.00 57.72 105 ASP A CA 1
ATOM 825 C C . ASP A 1 105 ? 3.782 -13.110 -16.814 1.00 57.72 105 ASP A C 1
ATOM 827 O O . ASP A 1 105 ? 3.795 -12.521 -17.893 1.00 57.72 105 ASP A O 1
ATOM 831 N N . VAL A 1 106 ? 4.305 -12.584 -15.705 1.00 58.44 106 VAL A N 1
ATOM 832 C CA . VAL A 1 106 ? 4.951 -11.266 -15.658 1.00 58.44 106 VAL A CA 1
ATOM 833 C C . VAL A 1 106 ? 6.142 -11.213 -16.624 1.00 58.44 106 VAL A C 1
ATOM 835 O O . VAL A 1 106 ? 6.244 -10.312 -17.450 1.00 58.44 106 VAL A O 1
ATOM 838 N N . LYS A 1 107 ? 7.017 -12.228 -16.615 1.00 61.69 107 LYS A N 1
ATOM 839 C CA . LYS A 1 107 ? 8.163 -12.301 -17.534 1.00 61.69 107 LYS A CA 1
ATOM 840 C C . LYS A 1 107 ? 7.723 -12.360 -18.995 1.00 61.69 107 LYS A C 1
ATOM 842 O O . LYS A 1 107 ? 8.329 -11.686 -19.818 1.00 61.69 107 LYS A O 1
ATOM 847 N N . LYS A 1 108 ? 6.698 -13.147 -19.339 1.00 63.31 108 LYS A N 1
ATOM 848 C CA . LYS A 1 108 ? 6.162 -13.191 -20.714 1.00 63.31 108 LYS A CA 1
ATOM 849 C C . LYS A 1 108 ? 5.593 -11.838 -21.135 1.00 63.31 108 LYS A C 1
ATOM 851 O O . LYS A 1 108 ? 5.816 -11.437 -22.273 1.00 63.31 108 LYS A O 1
ATOM 856 N N . HIS A 1 109 ? 4.903 -11.148 -20.227 1.00 64.56 109 HIS A N 1
ATOM 857 C CA . HIS A 1 109 ? 4.371 -9.814 -20.479 1.00 64.56 109 HIS A CA 1
ATOM 858 C C . HIS A 1 109 ? 5.499 -8.823 -20.789 1.00 64.56 109 HIS A C 1
ATOM 860 O O . HIS A 1 109 ? 5.510 -8.229 -21.863 1.00 64.56 109 HIS A O 1
ATOM 866 N N . TYR A 1 110 ? 6.529 -8.753 -19.944 1.00 61.12 110 TYR A N 1
ATOM 867 C CA . TYR A 1 110 ? 7.674 -7.878 -20.208 1.00 61.12 110 TYR A CA 1
ATOM 868 C C . TYR A 1 110 ? 8.472 -8.281 -21.452 1.00 61.12 110 TYR A C 1
ATOM 870 O O . TYR A 1 110 ? 8.919 -7.420 -22.203 1.00 61.12 110 TYR A O 1
ATOM 878 N N . LEU A 1 111 ? 8.608 -9.581 -21.730 1.00 66.25 111 LEU A N 1
ATOM 879 C CA . LEU A 1 111 ? 9.245 -10.053 -22.960 1.00 66.25 111 LEU A CA 1
ATOM 880 C C . LEU A 1 111 ? 8.482 -9.628 -24.228 1.00 66.25 111 LEU A C 1
ATOM 882 O O . LEU A 1 111 ? 9.097 -9.479 -25.282 1.00 66.25 111 LEU A O 1
ATOM 886 N N . SER A 1 112 ? 7.165 -9.414 -24.143 1.00 67.12 112 SER A N 1
ATOM 887 C CA . SER A 1 112 ? 6.366 -8.923 -25.274 1.00 67.12 112 SER A CA 1
ATOM 888 C C . SER A 1 112 ? 6.623 -7.450 -25.617 1.00 67.12 112 SER A C 1
ATOM 890 O O . SER A 1 112 ? 6.344 -7.039 -26.740 1.00 67.12 112 SER A O 1
ATOM 892 N N . LEU A 1 113 ? 7.218 -6.686 -24.693 1.00 63.91 113 LEU A N 1
ATOM 893 C CA . LEU A 1 113 ? 7.593 -5.279 -24.880 1.00 63.91 113 LEU A CA 1
ATOM 894 C C . LEU A 1 113 ? 8.953 -5.110 -25.581 1.00 63.91 113 LEU A C 1
ATOM 896 O O . LEU A 1 113 ? 9.393 -3.985 -25.822 1.00 63.91 113 LEU A O 1
ATOM 900 N N . LEU A 1 114 ? 9.648 -6.203 -25.922 1.00 66.81 114 LEU A N 1
ATOM 901 C CA . LEU A 1 114 ? 10.870 -6.105 -26.716 1.00 66.81 114 LEU A CA 1
ATOM 902 C C . LEU A 1 114 ? 10.559 -5.713 -28.173 1.00 66.81 114 LEU A C 1
ATOM 904 O O . LEU A 1 114 ? 9.658 -6.283 -28.790 1.00 66.81 114 LEU A O 1
ATOM 908 N N . PRO A 1 115 ? 11.389 -4.857 -28.800 1.00 63.22 115 PRO A N 1
ATOM 909 C CA . PRO A 1 115 ? 12.617 -4.254 -28.271 1.00 63.22 115 PRO A CA 1
ATOM 910 C C . PRO A 1 115 ? 12.372 -2.929 -27.522 1.00 63.22 115 PRO A C 1
ATOM 912 O O . PRO A 1 115 ? 11.562 -2.115 -27.951 1.00 63.22 115 PRO A O 1
ATOM 915 N N . LEU A 1 116 ? 13.165 -2.660 -26.479 1.00 62.66 116 LEU A N 1
ATOM 916 C CA . LEU A 1 116 ? 12.992 -1.552 -25.512 1.00 62.66 116 LEU A CA 1
ATOM 917 C C . LEU A 1 116 ? 13.241 -0.125 -26.058 1.00 62.66 116 LEU A C 1
ATOM 919 O O . LEU A 1 116 ? 13.360 0.822 -25.291 1.00 62.66 116 LEU A O 1
ATOM 923 N N . VAL A 1 117 ? 13.313 0.062 -27.377 1.00 60.44 117 VAL A N 1
ATOM 924 C CA . VAL A 1 117 ? 13.907 1.238 -28.049 1.00 60.44 117 VAL A CA 1
ATOM 925 C C . VAL A 1 117 ? 13.269 2.584 -27.657 1.00 60.44 117 VAL A C 1
ATOM 927 O O . VAL A 1 117 ? 13.952 3.600 -27.740 1.00 60.44 117 VAL A O 1
ATOM 930 N N . ASN A 1 118 ? 12.015 2.593 -27.190 1.00 60.44 118 ASN A N 1
ATOM 931 C CA . ASN A 1 118 ? 11.264 3.809 -26.847 1.00 60.44 118 ASN A CA 1
ATOM 932 C C . ASN A 1 118 ? 11.052 4.033 -25.333 1.00 60.44 118 ASN A C 1
ATOM 934 O O . ASN A 1 118 ? 10.467 5.044 -24.965 1.00 60.44 118 ASN A O 1
ATOM 938 N N . ALA A 1 119 ? 11.500 3.125 -24.459 1.00 61.75 119 ALA A N 1
ATOM 939 C CA . ALA A 1 119 ? 11.201 3.153 -23.018 1.00 61.75 119 ALA A CA 1
ATOM 940 C C . ALA A 1 119 ? 12.363 3.707 -22.162 1.00 61.75 119 ALA A C 1
ATOM 942 O O . ALA A 1 119 ? 12.555 3.301 -21.018 1.00 61.75 119 ALA A O 1
ATOM 943 N N . THR A 1 120 ? 13.198 4.581 -22.731 1.00 62.06 120 THR A N 1
ATOM 944 C CA . THR A 1 120 ? 14.529 4.903 -22.190 1.00 62.06 120 THR A CA 1
ATOM 945 C C . THR A 1 120 ? 14.503 5.658 -20.862 1.00 62.06 120 THR A C 1
ATOM 947 O O . THR A 1 120 ? 15.232 5.278 -19.961 1.00 62.06 120 THR A O 1
ATOM 950 N N . GLU A 1 121 ? 13.660 6.680 -20.685 1.00 67.06 121 GLU A N 1
ATOM 951 C CA . GLU A 1 121 ? 13.781 7.570 -19.512 1.00 67.06 121 GLU A CA 1
ATOM 952 C C . GLU A 1 121 ? 13.441 6.884 -18.180 1.00 67.06 121 GLU A C 1
ATOM 954 O O . GLU A 1 121 ? 14.212 6.969 -17.230 1.00 67.06 121 GLU A O 1
ATOM 959 N N . PHE A 1 122 ? 12.323 6.156 -18.106 1.00 66.44 122 PHE A N 1
ATOM 960 C CA . PHE A 1 122 ? 11.934 5.451 -16.879 1.00 66.44 122 PHE A CA 1
ATOM 961 C C . PHE A 1 122 ? 12.851 4.259 -16.576 1.00 66.44 122 PHE A C 1
ATOM 963 O O . PHE A 1 122 ? 13.171 3.976 -15.419 1.00 66.44 122 PHE A O 1
ATOM 970 N N . LEU A 1 123 ? 13.287 3.550 -17.621 1.00 69.88 123 LEU A N 1
ATOM 971 C CA . LEU A 1 123 ? 14.188 2.417 -17.455 1.00 69.88 123 LEU A CA 1
ATOM 972 C C . LEU A 1 123 ? 15.596 2.860 -17.058 1.00 69.88 123 LEU A C 1
ATOM 974 O O . LEU A 1 123 ? 16.257 2.098 -16.361 1.00 69.88 123 LEU A O 1
ATOM 978 N N . ASP A 1 124 ? 16.032 4.065 -17.427 1.00 74.50 124 ASP A N 1
ATOM 979 C CA . ASP A 1 124 ? 17.367 4.568 -17.107 1.00 74.50 124 ASP A CA 1
ATOM 980 C C . ASP A 1 124 ? 17.594 4.732 -15.600 1.00 74.50 124 ASP A C 1
ATOM 982 O O . ASP A 1 124 ? 18.638 4.314 -15.084 1.00 74.50 124 ASP A O 1
ATOM 986 N N . ASP A 1 125 ? 16.610 5.270 -14.878 1.00 70.56 125 ASP A N 1
ATOM 987 C CA . ASP A 1 125 ? 16.682 5.427 -13.422 1.00 70.56 125 ASP A CA 1
ATOM 988 C C . ASP A 1 125 ? 16.718 4.065 -12.720 1.00 70.56 125 ASP A C 1
ATOM 990 O O . ASP A 1 125 ? 17.586 3.808 -11.883 1.00 70.56 125 ASP A O 1
ATOM 994 N N . ILE A 1 126 ? 15.838 3.146 -13.130 1.00 71.44 126 ILE A N 1
ATOM 995 C CA . ILE A 1 126 ? 15.775 1.784 -12.580 1.00 71.44 126 ILE A CA 1
ATOM 996 C C . ILE A 1 126 ? 17.073 1.021 -12.859 1.00 71.44 126 ILE A C 1
ATOM 998 O O . ILE A 1 126 ? 17.591 0.330 -11.981 1.00 71.44 126 ILE A O 1
ATOM 1002 N N . GLN A 1 127 ? 17.604 1.129 -14.077 1.00 72.00 127 GLN A N 1
ATOM 1003 C CA . GLN A 1 127 ? 18.839 0.465 -14.493 1.00 72.00 127 GLN A CA 1
ATOM 1004 C C . GLN A 1 127 ? 20.046 1.000 -13.727 1.00 72.00 127 GLN A C 1
ATOM 1006 O O . GLN A 1 127 ? 20.895 0.212 -13.305 1.00 72.00 127 GLN A O 1
ATOM 1011 N N . THR A 1 128 ? 20.080 2.306 -13.466 1.00 73.31 128 THR A N 1
ATOM 1012 C CA . THR A 1 128 ? 21.121 2.945 -12.656 1.00 73.31 128 THR A CA 1
ATOM 1013 C C . THR A 1 128 ? 21.024 2.539 -11.184 1.00 73.31 128 THR A C 1
ATOM 1015 O O . THR A 1 128 ? 22.036 2.180 -10.586 1.00 73.31 128 THR A O 1
ATOM 1018 N N . GLU A 1 129 ? 19.824 2.545 -10.597 1.00 70.69 129 GLU A N 1
ATOM 1019 C CA . GLU A 1 129 ? 19.605 2.220 -9.180 1.00 70.69 129 GLU A CA 1
ATOM 1020 C C . GLU A 1 129 ? 19.836 0.732 -8.876 1.00 70.69 129 GLU A C 1
ATOM 1022 O O . GLU A 1 129 ? 20.463 0.379 -7.874 1.00 70.69 129 GLU A O 1
ATOM 1027 N N . LEU A 1 130 ? 19.359 -0.155 -9.753 1.00 68.94 130 LEU A N 1
ATOM 1028 C CA . LEU A 1 130 ? 19.501 -1.605 -9.597 1.00 68.94 130 LEU A CA 1
ATOM 1029 C C . LEU A 1 130 ? 20.795 -2.156 -10.211 1.00 68.94 130 LEU A C 1
ATOM 1031 O O . LEU A 1 130 ? 21.068 -3.355 -10.079 1.00 68.94 130 LEU A O 1
ATOM 1035 N N . GLU A 1 131 ? 21.584 -1.304 -10.873 1.00 68.31 131 GLU A N 1
ATOM 1036 C CA . GLU A 1 131 ? 22.800 -1.661 -11.610 1.00 68.31 131 GLU A CA 1
ATOM 1037 C C . GLU A 1 131 ? 22.561 -2.861 -12.564 1.00 68.31 131 GLU A C 1
ATOM 1039 O O . GLU A 1 131 ? 23.321 -3.843 -12.595 1.00 68.31 131 GLU A O 1
ATOM 1044 N N . CYS A 1 132 ? 21.461 -2.805 -13.328 1.00 72.00 132 CYS A N 1
ATOM 1045 C CA . CYS A 1 132 ? 21.054 -3.797 -14.328 1.00 72.00 132 CYS A CA 1
ATOM 1046 C C . CYS A 1 132 ? 20.903 -3.187 -15.737 1.00 72.00 132 CYS A C 1
ATOM 1048 O O . CYS A 1 132 ? 20.782 -1.984 -15.892 1.00 72.00 132 CYS A O 1
ATOM 1050 N N . CYS A 1 133 ? 20.921 -4.008 -16.792 1.00 74.12 133 CYS A N 1
ATOM 1051 C CA . CYS A 1 133 ? 20.730 -3.522 -18.165 1.00 74.12 133 CYS A CA 1
ATOM 1052 C C . CYS A 1 133 ? 19.910 -4.516 -18.992 1.00 74.12 133 CYS A C 1
ATOM 1054 O O . CYS A 1 133 ? 20.281 -5.693 -19.101 1.00 74.12 133 CYS A O 1
ATOM 1056 N N . GLY A 1 134 ? 18.816 -4.019 -19.574 1.00 72.38 134 GLY A N 1
ATOM 1057 C CA . GLY A 1 134 ? 17.799 -4.812 -20.267 1.00 72.38 134 GLY A CA 1
ATOM 1058 C C . GLY A 1 134 ? 16.908 -5.625 -19.321 1.00 72.38 134 GLY A C 1
ATOM 1059 O O . GLY A 1 134 ? 17.051 -5.563 -18.100 1.00 72.38 134 GLY A O 1
ATOM 1060 N N . LEU A 1 135 ? 15.984 -6.391 -19.899 1.00 69.94 135 LEU A N 1
ATOM 1061 C CA . LEU A 1 135 ? 15.090 -7.302 -19.177 1.00 69.94 135 LEU A CA 1
ATOM 1062 C C . LEU A 1 135 ? 15.782 -8.638 -18.889 1.00 69.94 135 LEU A C 1
ATOM 1064 O O . LEU A 1 135 ? 15.755 -9.141 -17.767 1.00 69.94 135 LEU A O 1
ATOM 1068 N N . GLU A 1 136 ? 16.421 -9.205 -19.911 1.00 69.88 136 GLU A N 1
ATOM 1069 C CA . GLU A 1 136 ? 17.274 -10.387 -19.812 1.00 69.88 136 GLU A CA 1
ATOM 1070 C C . GLU A 1 136 ? 18.745 -10.030 -20.052 1.00 69.88 136 GLU A C 1
ATOM 1072 O O . GLU A 1 136 ? 19.639 -10.584 -19.404 1.00 69.88 136 GLU A O 1
ATOM 1077 N N . SER A 1 137 ? 19.021 -9.107 -20.978 1.00 69.94 137 SER A N 1
ATOM 1078 C CA . SER A 1 137 ? 20.384 -8.734 -21.358 1.00 69.94 137 SER A CA 1
ATOM 1079 C C . SER A 1 137 ? 20.454 -7.337 -21.970 1.00 69.94 137 SER A C 1
ATOM 1081 O O . SER A 1 137 ? 19.497 -6.863 -22.569 1.00 69.94 137 SER A O 1
ATOM 1083 N N . TYR A 1 138 ? 21.642 -6.722 -21.971 1.00 68.38 138 TYR A N 1
ATOM 1084 C CA . TYR A 1 138 ? 21.896 -5.489 -22.733 1.00 68.38 138 TYR A CA 1
ATOM 1085 C C . TYR A 1 138 ? 21.515 -5.613 -24.220 1.00 68.38 138 TYR A C 1
ATOM 1087 O O . TYR A 1 138 ? 21.255 -4.618 -24.887 1.00 68.38 138 TYR A O 1
ATOM 1095 N N . ARG A 1 139 ? 21.467 -6.843 -24.751 1.00 72.44 139 ARG A N 1
ATOM 1096 C CA . ARG A 1 139 ? 21.057 -7.136 -26.132 1.00 72.44 139 ARG A CA 1
ATOM 1097 C C . ARG A 1 139 ? 19.599 -6.779 -26.423 1.00 72.44 139 ARG A C 1
ATOM 1099 O O . ARG A 1 139 ? 19.259 -6.613 -27.593 1.00 72.44 139 ARG A O 1
ATOM 1106 N N . ASP A 1 140 ? 18.771 -6.617 -25.395 1.00 71.31 140 ASP A N 1
ATOM 1107 C CA . ASP A 1 140 ? 17.365 -6.222 -25.527 1.00 71.31 140 ASP A CA 1
ATOM 1108 C C . ASP A 1 140 ? 17.232 -4.804 -26.111 1.00 71.31 140 ASP A C 1
ATOM 1110 O O . ASP A 1 140 ? 16.263 -4.498 -26.810 1.00 71.31 140 ASP A O 1
ATOM 1114 N N . TRP A 1 141 ? 18.265 -3.977 -25.916 1.00 70.31 141 TRP A N 1
ATOM 1115 C CA . TRP A 1 141 ? 18.420 -2.642 -26.495 1.00 70.31 141 TRP A CA 1
ATOM 1116 C C . TRP A 1 141 ? 18.890 -2.646 -27.958 1.00 70.31 141 TRP A C 1
ATOM 1118 O O . TRP A 1 141 ? 18.971 -1.596 -28.599 1.00 70.31 141 TRP A O 1
ATOM 1128 N N . LYS A 1 142 ? 19.194 -3.824 -28.522 1.00 73.31 142 LYS A N 1
ATOM 1129 C CA . LYS A 1 142 ? 19.780 -3.998 -29.859 1.00 73.31 1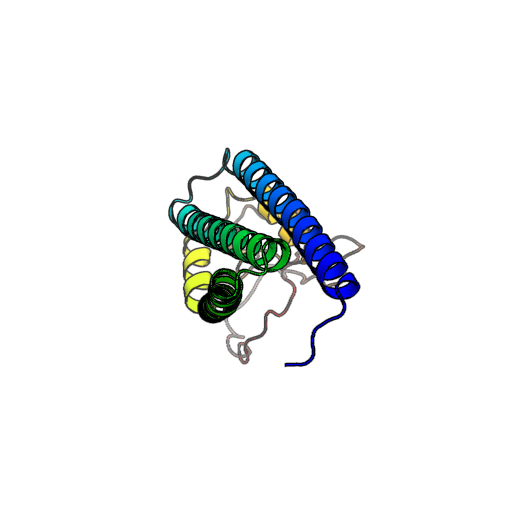42 LYS A CA 1
ATOM 1130 C C . LYS A 1 142 ? 21.018 -3.110 -30.052 1.00 73.31 142 LYS A C 1
ATOM 1132 O O . LYS A 1 142 ? 22.083 -3.432 -29.538 1.00 73.31 142 LYS A O 1
ATOM 1137 N 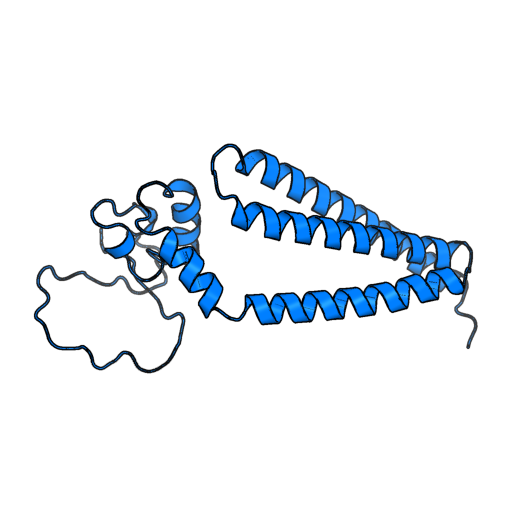N . PHE A 1 143 ? 20.876 -2.024 -30.810 1.00 69.19 143 PHE A N 1
ATOM 1138 C CA . PHE A 1 143 ? 21.949 -1.084 -31.144 1.00 69.19 143 PHE A CA 1
ATOM 1139 C C . PHE A 1 143 ? 21.843 0.247 -30.386 1.00 69.19 143 PHE A C 1
ATOM 1141 O O . PHE A 1 143 ? 22.742 1.069 -30.510 1.00 69.19 143 PHE A O 1
ATOM 1148 N N . ASN A 1 144 ? 20.767 0.466 -29.624 1.00 70.88 144 ASN A N 1
ATOM 1149 C CA . ASN A 1 144 ? 20.506 1.714 -28.908 1.00 70.88 144 ASN A CA 1
ATOM 1150 C C . ASN A 1 144 ? 20.646 1.501 -27.398 1.00 70.88 144 ASN A C 1
ATOM 1152 O O . ASN A 1 144 ? 19.657 1.487 -26.672 1.00 70.88 144 ASN A O 1
ATOM 1156 N N . ILE A 1 145 ? 21.874 1.240 -26.949 1.00 73.38 145 ILE A N 1
ATOM 1157 C CA . ILE A 1 145 ? 22.162 0.989 -25.534 1.00 73.38 145 ILE A CA 1
ATOM 1158 C C . ILE A 1 145 ? 22.176 2.334 -24.790 1.00 73.38 145 ILE A C 1
ATOM 1160 O O . ILE A 1 145 ? 22.959 3.206 -25.172 1.00 73.38 145 ILE A O 1
ATOM 1164 N N . PRO A 1 146 ? 21.351 2.515 -23.744 1.00 74.62 146 PRO A N 1
ATOM 1165 C CA . PRO A 1 146 ? 21.296 3.767 -23.005 1.00 74.62 146 PRO A CA 1
ATOM 1166 C C . PRO A 1 146 ? 22.510 3.956 -22.090 1.00 74.62 146 PRO A C 1
ATOM 1168 O O . PRO A 1 146 ? 23.200 3.007 -21.710 1.00 74.62 146 PRO A O 1
ATOM 1171 N N . ASN A 1 147 ? 22.756 5.206 -21.692 1.00 75.69 147 ASN A N 1
ATOM 1172 C CA . ASN A 1 147 ? 23.874 5.556 -20.810 1.00 75.69 147 ASN A CA 1
ATOM 1173 C C . ASN A 1 147 ? 23.728 4.957 -19.405 1.00 75.69 147 ASN A C 1
ATOM 1175 O O . ASN A 1 147 ? 24.736 4.705 -18.747 1.00 75.69 147 ASN A O 1
ATOM 1179 N N . SER A 1 148 ? 22.494 4.702 -18.970 1.00 73.69 148 SER A N 1
ATOM 1180 C CA . SER A 1 148 ? 22.171 3.996 -17.728 1.00 73.69 148 SER A CA 1
ATOM 1181 C C . SER A 1 148 ? 22.744 2.582 -17.670 1.00 73.69 148 SER A C 1
ATOM 1183 O O . SER A 1 148 ? 22.969 2.073 -16.585 1.00 73.69 148 SER A O 1
ATOM 1185 N N . CYS A 1 149 ? 23.047 1.960 -18.813 1.00 72.81 149 CYS A N 1
ATOM 1186 C CA . CYS A 1 149 ? 23.698 0.653 -18.893 1.00 72.81 149 CYS A CA 1
ATOM 1187 C C . CYS A 1 149 ? 25.236 0.717 -18.827 1.00 72.81 149 CYS A C 1
ATOM 1189 O O . CYS A 1 149 ? 25.893 -0.330 -18.886 1.00 72.81 149 CYS A O 1
ATOM 1191 N N . LEU A 1 150 ? 25.832 1.913 -18.779 1.00 74.69 150 LEU A N 1
ATOM 1192 C CA . LEU A 1 150 ? 27.282 2.096 -18.796 1.00 74.69 150 LEU A CA 1
ATOM 1193 C C . LEU A 1 150 ? 27.849 2.178 -17.381 1.00 74.69 150 LEU A C 1
ATOM 1195 O O . LEU A 1 150 ? 27.362 2.905 -16.517 1.00 74.69 150 LEU A O 1
ATOM 1199 N N . CYS A 1 151 ? 28.952 1.470 -17.158 1.00 67.69 151 CYS A N 1
ATOM 1200 C CA . CYS A 1 151 ? 29.663 1.501 -15.891 1.00 67.69 151 CYS A CA 1
ATOM 1201 C C . CYS A 1 151 ? 30.244 2.875 -15.571 1.00 67.69 151 CYS A C 1
ATOM 1203 O O . CYS A 1 151 ? 30.852 3.549 -16.406 1.00 67.69 151 CYS A O 1
ATOM 1205 N N . THR A 1 152 ? 30.108 3.243 -14.300 1.00 68.00 152 THR A N 1
ATOM 1206 C CA . THR A 1 152 ? 30.762 4.403 -13.699 1.00 68.00 152 THR A CA 1
ATOM 1207 C C . THR A 1 152 ? 31.724 3.947 -12.608 1.00 68.00 152 THR A C 1
ATOM 1209 O O . THR A 1 152 ? 31.603 2.842 -12.081 1.00 68.00 152 THR A O 1
ATOM 1212 N N . ASP A 1 153 ? 32.658 4.819 -12.225 1.00 65.00 153 ASP A N 1
ATOM 1213 C CA . ASP A 1 153 ? 33.683 4.539 -11.204 1.00 65.00 153 ASP A CA 1
ATOM 1214 C C . ASP A 1 153 ? 33.102 4.229 -9.808 1.00 65.00 153 ASP A C 1
ATOM 1216 O O . ASP A 1 153 ? 33.828 3.827 -8.902 1.00 65.00 153 ASP A O 1
ATOM 1220 N N . LYS A 1 154 ? 31.789 4.424 -9.627 1.00 66.06 154 LYS A N 1
ATOM 1221 C CA . LYS A 1 154 ? 31.039 4.158 -8.394 1.00 66.06 154 LYS A CA 1
ATOM 1222 C C . LYS A 1 154 ? 30.229 2.854 -8.432 1.00 66.06 154 LYS A C 1
ATOM 1224 O O . LYS A 1 154 ? 29.527 2.580 -7.465 1.00 66.06 154 LYS A O 1
ATOM 1229 N N . SER A 1 155 ? 30.296 2.081 -9.520 1.00 62.66 155 SER A N 1
ATOM 1230 C CA . SER A 1 155 ? 29.537 0.832 -9.664 1.00 62.66 155 SER A CA 1
ATOM 1231 C C . SER A 1 155 ? 29.948 -0.187 -8.602 1.00 62.66 155 SER A C 1
ATOM 1233 O O . SER A 1 155 ? 31.128 -0.521 -8.466 1.00 62.66 155 SER A O 1
ATOM 1235 N N . THR A 1 156 ? 28.966 -0.713 -7.873 1.00 64.62 156 THR A N 1
ATOM 1236 C CA . THR A 1 156 ? 29.176 -1.736 -6.839 1.00 64.62 156 THR A CA 1
ATOM 1237 C C . THR A 1 156 ? 29.304 -3.127 -7.464 1.00 64.62 156 THR A C 1
ATOM 1239 O O . THR A 1 156 ? 29.999 -3.996 -6.932 1.00 64.62 156 THR A O 1
ATOM 1242 N N . ASN A 1 157 ? 28.664 -3.349 -8.617 1.00 61.09 157 ASN A N 1
ATOM 1243 C CA . ASN A 1 157 ? 28.735 -4.611 -9.347 1.00 61.09 157 ASN A CA 1
ATOM 1244 C C . ASN A 1 157 ? 29.896 -4.653 -10.356 1.00 61.09 157 ASN A C 1
ATOM 1246 O O . ASN A 1 157 ? 30.203 -3.637 -10.987 1.00 61.09 157 ASN A O 1
ATOM 1250 N N . PRO A 1 158 ? 30.525 -5.831 -10.558 1.00 59.94 158 PRO A N 1
ATOM 1251 C CA . PRO A 1 158 ? 31.658 -5.980 -11.468 1.00 59.94 158 PRO A CA 1
ATOM 1252 C C . PRO A 1 158 ? 31.231 -5.815 -12.930 1.00 59.94 158 PRO A C 1
ATOM 1254 O O . PRO A 1 158 ? 30.480 -6.630 -13.450 1.00 59.94 158 PRO A O 1
ATOM 1257 N N . CYS A 1 159 ? 31.746 -4.798 -13.616 1.00 60.97 159 CYS A N 1
ATOM 1258 C CA . CYS A 1 159 ? 31.453 -4.547 -15.028 1.00 60.97 159 CYS A CA 1
ATOM 1259 C C . CYS A 1 159 ? 31.883 -5.723 -15.915 1.00 60.97 159 CYS A C 1
ATOM 1261 O O . CYS A 1 159 ? 33.020 -6.200 -15.824 1.00 60.97 159 CYS A O 1
ATOM 1263 N N . VAL A 1 160 ? 31.005 -6.172 -16.816 1.00 60.19 160 VAL A N 1
ATOM 1264 C CA . VAL A 1 160 ? 31.345 -7.238 -17.764 1.00 60.19 160 VAL A CA 1
ATOM 1265 C C . VAL A 1 160 ? 31.932 -6.599 -19.017 1.00 60.19 160 VAL A C 1
ATOM 1267 O O . VAL A 1 160 ? 31.235 -5.935 -19.778 1.00 60.19 160 VAL A O 1
ATOM 1270 N N . SER A 1 161 ? 33.225 -6.817 -19.265 1.00 49.47 161 SER A N 1
ATOM 1271 C CA . SER A 1 161 ? 33.843 -6.410 -20.529 1.00 49.47 161 SER A CA 1
ATOM 1272 C C . SER A 1 161 ? 33.285 -7.254 -21.677 1.00 49.47 161 SER A C 1
ATOM 1274 O O . SER A 1 161 ? 33.534 -8.458 -21.780 1.00 49.47 161 SER A O 1
ATOM 1276 N N . VAL A 1 162 ? 32.515 -6.631 -22.569 1.00 49.81 162 VAL A N 1
ATOM 1277 C CA . VAL A 1 162 ? 32.095 -7.284 -23.810 1.00 49.81 162 VAL A CA 1
ATOM 1278 C C . VAL A 1 162 ? 33.303 -7.358 -24.733 1.00 49.81 162 VAL A C 1
ATOM 1280 O O . VAL A 1 162 ? 33.645 -6.407 -25.429 1.00 49.81 162 VAL A O 1
ATOM 1283 N N . LYS A 1 163 ? 33.971 -8.515 -24.752 1.00 37.81 163 LYS A N 1
ATOM 1284 C CA . LYS A 1 163 ? 34.863 -8.857 -25.862 1.00 37.81 163 LYS A CA 1
ATOM 1285 C C . LYS A 1 163 ? 34.010 -9.001 -27.120 1.00 37.81 163 LYS A C 1
ATOM 1287 O O . LYS A 1 163 ? 33.236 -9.951 -27.248 1.00 37.81 163 LYS A O 1
ATOM 1292 N N . ALA A 1 164 ? 34.166 -8.063 -28.051 1.00 40.72 164 ALA A N 1
ATOM 1293 C CA . ALA A 1 164 ? 33.734 -8.244 -29.428 1.00 40.72 164 ALA A CA 1
ATOM 1294 C C . ALA A 1 164 ? 34.426 -9.506 -29.974 1.00 40.72 164 ALA A C 1
ATOM 1296 O O . ALA A 1 164 ? 35.653 -9.535 -30.054 1.00 40.72 164 ALA A O 1
ATOM 1297 N N . ASN A 1 165 ? 33.620 -10.536 -30.263 1.00 40.22 165 ASN A N 1
ATOM 1298 C CA . ASN A 1 165 ? 33.916 -11.855 -30.859 1.00 40.22 165 ASN A CA 1
ATOM 1299 C C . ASN A 1 165 ? 33.577 -13.020 -29.912 1.00 40.22 165 ASN A C 1
ATOM 1301 O O . ASN A 1 165 ? 34.415 -13.488 -29.144 1.00 40.22 165 ASN A O 1
ATOM 1305 N N . MET A 1 166 ? 32.346 -13.536 -30.006 1.00 33.69 166 MET A N 1
ATOM 1306 C CA . MET A 1 166 ? 31.919 -14.759 -29.315 1.00 33.69 166 MET A CA 1
ATOM 1307 C C . MET A 1 166 ? 31.812 -15.928 -30.308 1.00 33.69 166 MET A C 1
ATOM 1309 O O . MET A 1 166 ? 30.950 -15.878 -31.187 1.00 33.69 166 MET A O 1
ATOM 1313 N N . PRO A 1 167 ? 32.605 -17.007 -30.155 1.00 36.88 167 PRO A N 1
ATOM 1314 C CA . PRO A 1 167 ? 32.354 -18.273 -30.824 1.00 36.88 167 PRO A CA 1
ATOM 1315 C C . PRO A 1 167 ? 31.403 -19.168 -30.019 1.00 36.88 167 PRO A C 1
ATOM 1317 O O . PRO A 1 167 ? 31.373 -19.204 -28.788 1.00 36.88 167 PRO A O 1
ATOM 1320 N N . THR A 1 168 ? 30.642 -19.935 -30.782 1.00 40.12 168 THR A N 1
ATOM 1321 C CA . THR A 1 168 ? 29.566 -20.863 -30.445 1.00 40.12 168 THR A CA 1
ATOM 1322 C C . THR A 1 168 ? 30.048 -22.059 -29.608 1.00 40.12 168 THR A C 1
ATOM 1324 O O . THR A 1 168 ? 30.286 -23.118 -30.169 1.00 40.12 168 THR A O 1
ATOM 1327 N N . ARG A 1 169 ? 30.217 -21.944 -28.279 1.00 35.75 169 ARG A N 1
ATOM 1328 C CA . ARG A 1 169 ? 30.250 -23.088 -27.322 1.00 35.75 169 ARG A CA 1
ATOM 1329 C C . ARG A 1 169 ? 30.530 -22.604 -25.893 1.00 35.75 169 ARG A C 1
ATOM 1331 O O . ARG A 1 169 ? 31.672 -22.581 -25.470 1.00 35.75 169 ARG A O 1
ATOM 1338 N N . LEU A 1 170 ? 29.491 -22.257 -25.138 1.00 40.38 170 LEU A N 1
ATOM 1339 C CA . LEU A 1 170 ? 29.435 -22.428 -23.670 1.00 40.38 170 LEU A CA 1
ATOM 1340 C C . LEU A 1 170 ? 27.979 -22.254 -23.223 1.00 40.38 170 LEU A C 1
ATOM 1342 O O . LEU A 1 170 ? 27.592 -21.393 -22.445 1.00 40.38 170 LEU A O 1
ATOM 1346 N N . LYS A 1 171 ? 27.159 -23.120 -23.820 1.00 36.75 171 LYS A N 1
ATOM 1347 C CA . LYS A 1 171 ? 25.708 -23.264 -23.676 1.00 36.75 171 LYS A CA 1
ATOM 1348 C C . LYS A 1 171 ? 25.326 -24.056 -22.407 1.00 36.75 171 LYS A C 1
ATOM 1350 O O . LYS A 1 171 ? 24.213 -24.552 -22.324 1.00 36.75 171 LYS A O 1
ATOM 1355 N N . THR A 1 172 ? 26.239 -24.243 -21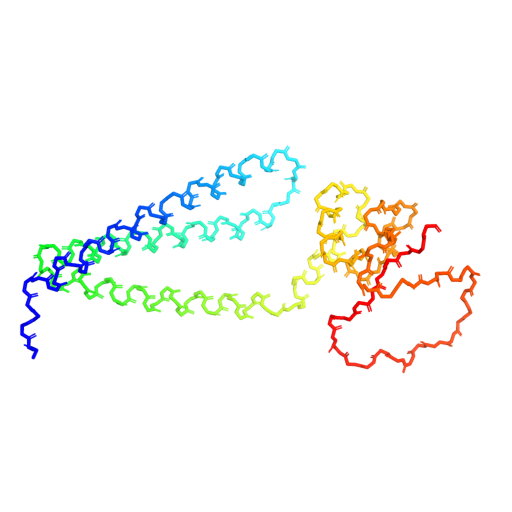.450 1.00 30.56 172 THR A N 1
ATOM 1356 C CA . THR A 1 172 ? 26.138 -25.310 -20.428 1.00 30.56 172 THR A CA 1
ATOM 1357 C C . THR A 1 172 ? 26.306 -24.862 -18.973 1.00 30.56 172 THR A C 1
ATOM 1359 O O . THR A 1 172 ? 26.458 -25.710 -18.102 1.00 30.56 172 THR A O 1
ATOM 1362 N N . PHE A 1 173 ? 26.206 -23.565 -18.671 1.00 35.38 173 PHE A N 1
ATOM 1363 C CA . PHE A 1 173 ? 26.240 -23.065 -17.283 1.00 35.38 173 PHE A CA 1
ATOM 1364 C C . PHE A 1 173 ? 24.950 -22.345 -16.847 1.00 35.38 173 PHE A C 1
ATOM 1366 O O . PHE A 1 173 ? 24.929 -21.658 -15.835 1.00 35.38 173 PHE A O 1
ATOM 1373 N N . PHE A 1 174 ? 23.849 -22.516 -17.587 1.00 37.75 174 PHE A N 1
ATOM 1374 C CA . PHE A 1 174 ? 22.521 -22.012 -17.210 1.00 37.75 174 PHE A CA 1
ATOM 1375 C C . PHE A 1 174 ? 21.793 -23.008 -16.302 1.00 37.75 174 PHE A C 1
ATOM 1377 O O . PHE A 1 174 ? 20.690 -23.454 -16.604 1.00 37.75 174 PHE A O 1
ATOM 1384 N N . ASN A 1 175 ? 22.423 -23.388 -15.192 1.00 30.72 175 ASN A N 1
ATOM 1385 C CA . ASN A 1 175 ? 21.733 -24.112 -14.137 1.00 30.72 175 ASN A CA 1
ATOM 1386 C C . ASN A 1 175 ? 21.631 -23.225 -12.904 1.00 30.72 175 ASN A C 1
ATOM 1388 O O . ASN A 1 175 ? 22.638 -22.832 -12.324 1.00 30.72 175 ASN A O 1
ATOM 1392 N N . LYS A 1 176 ? 20.372 -23.050 -12.491 1.00 28.56 176 LYS A N 1
ATOM 1393 C CA . LYS A 1 176 ? 19.883 -22.494 -11.228 1.00 28.56 176 LYS A CA 1
ATOM 1394 C C . LYS A 1 176 ? 19.496 -21.017 -11.295 1.00 28.56 176 LYS A C 1
ATOM 1396 O O . LYS A 1 176 ? 20.315 -20.115 -11.198 1.00 28.56 176 LYS A O 1
ATOM 1401 N N . PHE A 1 177 ? 18.181 -20.839 -11.444 1.00 36.41 177 PHE A N 1
ATOM 1402 C CA . PHE A 1 177 ? 17.413 -19.650 -11.092 1.00 36.41 177 PHE A CA 1
ATOM 1403 C C . PHE A 1 177 ? 18.098 -18.820 -10.005 1.00 36.41 177 PHE A C 1
ATOM 1405 O O . PHE A 1 177 ? 18.156 -19.223 -8.844 1.00 36.41 177 PHE A O 1
ATOM 1412 N N . SER A 1 178 ? 18.560 -17.642 -10.394 1.00 26.22 178 SER A N 1
ATOM 1413 C CA . SER A 1 178 ? 18.783 -16.519 -9.504 1.00 26.22 178 SER A CA 1
ATOM 1414 C C . SER A 1 178 ? 18.745 -15.263 -10.366 1.00 26.22 178 SER A C 1
ATOM 1416 O O . SER A 1 178 ? 19.260 -15.255 -11.484 1.00 26.22 178 SER A O 1
ATOM 1418 N N . PHE A 1 179 ? 18.088 -14.213 -9.886 1.00 36.81 179 PHE A N 1
ATOM 1419 C CA . PHE A 1 179 ? 18.347 -12.868 -10.389 1.00 36.81 179 PHE A CA 1
ATOM 1420 C C . PHE A 1 179 ? 19.824 -12.581 -10.064 1.00 36.81 179 PHE A C 1
ATOM 1422 O O . PHE A 1 179 ? 20.141 -12.216 -8.937 1.00 36.81 179 PHE A O 1
ATOM 1429 N N . THR A 1 180 ? 20.747 -12.843 -10.991 1.00 35.31 180 THR A N 1
ATOM 1430 C CA . THR A 1 180 ? 22.193 -12.666 -10.766 1.00 35.31 180 THR A CA 1
ATOM 1431 C C . THR A 1 180 ? 22.793 -11.721 -11.809 1.00 35.31 180 THR A C 1
ATOM 1433 O O . THR A 1 180 ? 22.945 -12.086 -12.969 1.00 35.31 180 THR A O 1
ATOM 1436 N N . LYS A 1 181 ? 23.089 -10.507 -11.320 1.00 42.00 181 LYS A N 1
ATOM 1437 C CA . LYS A 1 181 ? 23.922 -9.384 -11.811 1.00 42.00 181 LYS A CA 1
ATOM 1438 C C . LYS A 1 181 ? 25.165 -9.757 -12.657 1.00 42.00 181 LYS A C 1
ATOM 1440 O O . LYS A 1 181 ? 25.663 -10.868 -12.481 1.00 42.00 181 LYS A O 1
ATOM 1445 N N . PRO A 1 182 ? 25.830 -8.805 -13.363 1.00 48.09 182 PRO A N 1
ATOM 1446 C CA . PRO A 1 182 ? 25.399 -7.496 -13.882 1.00 48.09 182 PRO A CA 1
ATOM 1447 C C . PRO A 1 182 ? 25.553 -7.413 -15.422 1.00 48.09 182 PRO A C 1
ATOM 1449 O O . PRO A 1 182 ? 26.472 -7.979 -16.007 1.00 48.09 182 PRO A O 1
ATOM 1452 N N . ASN A 1 183 ? 24.671 -6.670 -16.090 1.00 52.06 183 ASN A N 1
ATOM 1453 C CA . ASN A 1 183 ? 24.720 -6.450 -17.547 1.00 52.06 183 ASN A CA 1
ATOM 1454 C C . ASN A 1 183 ? 25.320 -5.083 -17.922 1.00 52.06 183 ASN A C 1
ATOM 1456 O O . ASN A 1 183 ? 25.159 -4.641 -19.057 1.00 52.06 183 ASN A O 1
ATOM 1460 N N . PHE A 1 184 ? 25.966 -4.394 -16.979 1.00 55.47 184 PHE A N 1
ATOM 1461 C CA . PHE A 1 184 ? 26.589 -3.107 -17.259 1.00 55.47 184 PHE A CA 1
ATOM 1462 C C . PHE A 1 184 ? 27.823 -3.279 -18.147 1.00 55.47 184 PHE A C 1
ATOM 1464 O O . PHE A 1 184 ? 28.684 -4.134 -17.895 1.00 55.47 184 PHE A O 1
ATOM 1471 N N . LEU A 1 185 ? 27.897 -2.445 -19.179 1.00 52.44 185 LEU A N 1
ATOM 1472 C CA . LEU A 1 185 ? 28.983 -2.424 -20.149 1.00 52.44 185 LEU A CA 1
ATOM 1473 C C . LEU A 1 185 ? 30.061 -1.422 -19.721 1.00 52.44 185 LEU A C 1
ATOM 1475 O O . LEU A 1 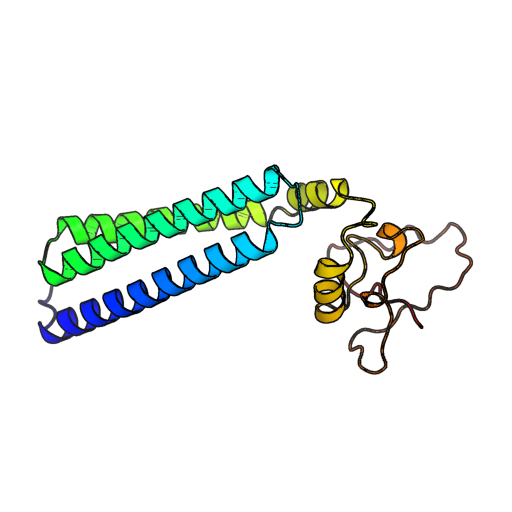185 ? 29.737 -0.402 -19.111 1.00 52.44 185 LEU A O 1
ATOM 1479 N N . PRO A 1 186 ? 31.347 -1.674 -20.017 1.00 51.59 186 PRO A N 1
ATOM 1480 C CA . PRO A 1 186 ? 32.378 -0.659 -19.833 1.00 51.59 186 PRO A CA 1
ATOM 1481 C C . PRO A 1 186 ? 32.087 0.557 -20.725 1.00 51.59 186 PRO A C 1
ATOM 1483 O O . PRO A 1 186 ? 31.526 0.402 -21.811 1.00 51.59 186 PRO A O 1
ATOM 1486 N N . LYS A 1 187 ? 32.481 1.744 -20.253 1.00 50.28 187 LYS A N 1
ATOM 1487 C CA . LYS A 1 187 ? 32.589 2.941 -21.097 1.00 50.28 187 LYS A CA 1
ATOM 1488 C C . LYS A 1 187 ? 33.582 2.736 -22.237 1.00 50.28 187 LYS A C 1
ATOM 1490 O O . LYS A 1 187 ? 34.599 2.039 -22.011 1.00 50.28 187 LYS A O 1
#